Protein 9JUA (pdb70)

Structure (mmCIF, N/CA/C/O backbone):
data_9JUA
#
_entry.id   9JUA
#
_cell.length_a   45.958
_cell.length_b   57.554
_cell.length_c   98.886
_cell.angle_alpha   90.00
_cell.angle_beta   90.03
_cell.angle_gamma   90.00
#
_symmetry.space_group_name_H-M   'C 1 2 1'
#
loop_
_entity.id
_entity.type
_entity.pdbx_description
1 polymer 'Enhancer of yellow 2b transcription factor'
2 polymer 'SAGA-associated factor 11 homolog'
#
loop_
_atom_site.group_PDB
_atom_site.id
_atom_site.type_symbol
_atom_site.label_atom_id
_atom_site.label_alt_id
_atom_site.label_comp_id
_atom_site.label_asym_id
_atom_site.label_entity_id
_atom_site.label_seq_id
_atom_site.pdbx_PDB_ins_code
_atom_site.Cartn_x
_atom_site.Cartn_y
_atom_site.Cartn_z
_atom_site.occupancy
_atom_site.B_iso_or_equiv
_atom_site.auth_seq_id
_atom_site.auth_comp_id
_atom_site.auth_asym_id
_atom_site.auth_atom_id
_atom_site.pdbx_PDB_model_num
ATOM 1 N N . THR A 1 18 ? -30.100 18.421 7.584 1.00 161.62 18 THR A N 1
ATOM 2 C CA . THR A 1 18 ? -31.378 18.014 6.941 1.00 153.33 18 THR A CA 1
ATOM 3 C C . THR A 1 18 ? -31.562 16.503 7.155 1.00 134.60 18 THR A C 1
ATOM 4 O O . THR A 1 18 ? -31.447 15.701 6.220 1.00 143.74 18 THR A O 1
ATOM 8 N N . LEU A 1 19 ? -31.899 16.143 8.409 1.00 107.77 19 LEU A N 1
ATOM 9 C CA . LEU A 1 19 ? -31.776 14.781 8.922 1.00 92.15 19 LEU A CA 1
ATOM 10 C C . LEU A 1 19 ? -33.097 14.016 8.769 1.00 92.59 19 LEU A C 1
ATOM 11 O O . LEU A 1 19 ? -34.179 14.579 8.968 1.00 87.68 19 LEU A O 1
ATOM 13 N N . ARG A 1 20 ? -32.992 12.710 8.446 1.00 103.48 20 ARG A N 1
ATOM 14 C CA . ARG A 1 20 ? -34.034 11.729 8.746 1.00 95.67 20 ARG A CA 1
ATOM 15 C C . ARG A 1 20 ? -34.142 11.592 10.282 1.00 103.78 20 ARG A C 1
ATOM 16 O O . ARG A 1 20 ? -33.296 10.952 10.923 1.00 95.76 20 ARG A O 1
ATOM 18 N N . SER A 1 21 ? -35.223 12.136 10.889 1.00 101.06 21 SER A N 1
ATOM 19 C CA . SER A 1 21 ? -35.438 12.138 12.345 1.00 85.52 21 SER A CA 1
ATOM 20 C C . SER A 1 21 ? -35.362 10.739 13.006 1.00 67.19 21 SER A C 1
ATOM 21 O O . SER A 1 21 ? -35.210 10.638 14.225 1.00 78.29 21 SER A O 1
ATOM 24 N N . GLN A 1 22 ? -35.412 9.656 12.227 1.00 74.38 22 GLN A N 1
ATOM 25 C CA . GLN A 1 22 ? -35.004 8.304 12.638 1.00 73.96 22 GLN A CA 1
ATOM 26 C C . GLN A 1 22 ? -33.567 8.240 13.175 1.00 72.72 22 GLN A C 1
ATOM 27 O O . GLN A 1 22 ? -33.325 7.595 14.212 1.00 95.42 22 GLN A O 1
ATOM 29 N N . ASP A 1 23 ? -32.624 8.873 12.439 1.00 101.01 23 ASP A N 1
ATOM 30 C CA . ASP A 1 23 ? -31.184 8.804 12.685 1.00 88.51 23 ASP A CA 1
ATOM 31 C C . ASP A 1 23 ? -30.851 9.547 13.982 1.00 103.46 23 ASP A C 1
ATOM 32 O O . ASP A 1 23 ? -30.122 9.019 14.833 1.00 104.86 23 ASP A O 1
ATOM 37 N N . LYS A 1 24 ? -31.411 10.770 14.085 1.00 100.75 24 LYS A N 1
ATOM 38 C CA . LYS A 1 24 ? -31.392 11.650 15.248 1.00 87.28 24 LYS A CA 1
ATOM 39 C C . LYS A 1 24 ? -31.624 10.872 16.548 1.00 83.71 24 LYS A C 1
ATOM 40 O O . LYS A 1 24 ? -30.768 10.890 17.439 1.00 90.34 24 LYS A O 1
ATOM 46 N N . ALA A 1 25 ? -32.754 10.145 16.627 1.00 92.54 25 ALA A N 1
ATOM 47 C CA . ALA A 1 25 ? -33.067 9.269 17.761 1.00 65.14 25 ALA A CA 1
ATOM 48 C C . ALA A 1 25 ? -31.906 8.317 18.074 1.00 59.98 25 ALA A C 1
ATOM 49 O O . ALA A 1 25 ? -31.550 8.159 19.243 1.00 105.65 25 ALA A O 1
ATOM 51 N N . ALA A 1 26 ? -31.275 7.764 17.022 1.00 65.29 26 ALA A N 1
ATOM 52 C CA . ALA A 1 26 ? -30.247 6.735 17.143 1.00 99.02 26 ALA A CA 1
ATOM 53 C C . ALA A 1 26 ? -28.933 7.347 17.618 1.00 100.90 26 ALA A C 1
ATOM 54 O O . ALA A 1 26 ? -28.373 6.847 18.593 1.00 118.39 26 ALA A O 1
ATOM 56 N N . LEU A 1 27 ? -28.493 8.434 16.950 1.00 86.63 27 LEU A N 1
ATOM 57 C CA . LEU A 1 27 ? -27.334 9.238 17.339 1.00 79.97 27 LEU A CA 1
ATOM 58 C C . LEU A 1 27 ? -27.405 9.664 18.811 1.00 68.71 27 LEU A C 1
ATOM 59 O O . LEU A 1 27 ? -26.394 9.664 19.510 1.00 59.33 27 LEU A O 1
ATOM 64 N N . LYS A 1 28 ? -28.602 10.066 19.259 1.00 61.59 28 LYS A N 1
ATOM 65 C CA . LYS A 1 28 ? -28.834 10.427 20.643 1.00 52.32 28 LYS A CA 1
ATOM 66 C C . LYS A 1 28 ? -28.719 9.189 21.547 1.00 72.90 28 LYS A C 1
ATOM 67 O O . LYS A 1 28 ? -28.076 9.265 22.604 1.00 50.09 28 LYS A O 1
ATOM 73 N N . GLU A 1 29 ? -29.311 8.051 21.139 1.00 77.86 29 GLU A N 1
ATOM 74 C CA . GLU A 1 29 ? -29.173 6.809 21.906 1.00 76.14 29 GLU A CA 1
ATOM 75 C C . GLU A 1 29 ? -27.694 6.396 21.974 1.00 83.86 29 GLU A C 1
ATOM 76 O O . GLU A 1 29 ? -27.266 6.013 23.057 1.00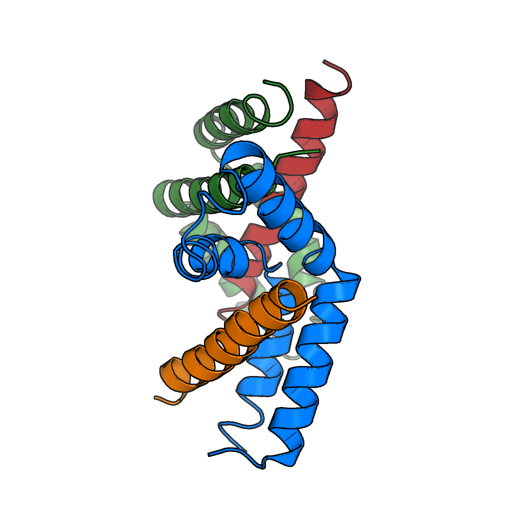 107.24 29 GLU A O 1
ATOM 78 N N . LEU A 1 30 ? -26.898 6.615 20.894 1.00 70.61 30 LEU A N 1
ATOM 79 C CA . LEU A 1 30 ? -25.520 6.120 20.818 1.00 86.15 30 LEU A CA 1
ATOM 80 C C . LEU A 1 30 ? -24.592 6.931 21.728 1.00 93.76 30 LEU A C 1
ATOM 81 O O . LEU A 1 30 ? -23.838 6.338 22.517 1.00 100.84 30 LEU A O 1
ATOM 86 N N . LEU A 1 31 ? -24.674 8.276 21.629 1.00 79.66 31 LEU A N 1
ATOM 87 C CA . LEU A 1 31 ? -23.889 9.201 22.447 1.00 78.18 31 LEU A CA 1
ATOM 88 C C . LEU A 1 31 ? -24.026 8.838 23.933 1.00 78.99 31 LEU A C 1
ATOM 89 O O . LEU A 1 31 ? -23.023 8.638 24.602 1.00 86.27 31 LEU A O 1
ATOM 94 N N . HIS A 1 32 ? -25.261 8.605 24.397 1.00 85.73 32 HIS A N 1
ATOM 95 C CA . HIS A 1 32 ? -25.554 8.168 25.761 1.00 96.25 32 HIS A CA 1
ATOM 96 C C . HIS A 1 32 ? -24.855 6.855 26.166 1.00 94.15 32 HIS A C 1
ATOM 97 O O . HIS A 1 32 ? -24.470 6.706 27.320 1.00 89.72 32 HIS A O 1
ATOM 104 N N . THR A 1 33 ? -24.759 5.899 25.237 1.00 78.43 33 THR A N 1
ATOM 105 C CA . THR A 1 33 ? -24.166 4.590 25.462 1.00 78.18 33 THR A CA 1
ATOM 106 C C . THR A 1 33 ? -22.643 4.674 25.604 1.00 87.93 33 THR A C 1
ATOM 107 O O . THR A 1 33 ? -22.057 3.946 26.414 1.00 95.94 33 THR A O 1
ATOM 111 N N . ARG A 1 34 ? -21.990 5.470 24.742 1.00 69.30 34 ARG A N 1
ATOM 112 C CA . ARG A 1 34 ? -20.550 5.673 24.835 1.00 66.57 34 ARG A CA 1
ATOM 113 C C . ARG A 1 34 ? -20.211 6.446 26.124 1.00 73.85 34 ARG A C 1
ATOM 114 O O . ARG A 1 34 ? -19.241 6.103 26.812 1.00 81.02 34 ARG A O 1
ATOM 122 N N . LEU A 1 35 ? -21.033 7.452 26.470 1.00 66.97 35 LEU A N 1
ATOM 123 C CA . LEU A 1 35 ? -20.748 8.391 27.545 1.00 60.49 35 LEU A CA 1
ATOM 124 C C . LEU A 1 35 ? -20.914 7.742 28.913 1.00 79.55 35 LEU A C 1
ATOM 125 O O . LEU A 1 35 ? -20.169 8.142 29.839 1.00 102.83 35 LEU A O 1
ATOM 130 N N . VAL A 1 36 ? -21.853 6.768 29.017 1.00 89.85 36 VAL A N 1
ATOM 131 C CA . VAL A 1 36 ? -21.921 5.862 30.163 1.00 95.24 36 VAL A CA 1
ATOM 132 C C . VAL A 1 36 ? -20.636 5.030 30.223 1.00 91.79 36 VAL A C 1
ATOM 133 O O . VAL A 1 36 ? -19.879 5.211 31.176 1.00 70.62 36 VAL A O 1
ATOM 137 N N . GLU A 1 37 ? -20.341 4.231 29.183 1.00 96.76 37 GLU A N 1
ATOM 138 C CA . GLU A 1 37 ? -19.218 3.294 29.173 1.00 96.64 37 GLU A CA 1
ATOM 139 C C . GLU A 1 37 ? -17.930 3.970 29.623 1.00 89.79 37 GLU A C 1
ATOM 140 O O . GLU A 1 37 ? -17.364 3.568 30.635 1.00 114.23 37 GLU A O 1
ATOM 146 N N . CYS A 1 38 ? -17.580 5.082 28.955 1.00 67.61 38 CYS A N 1
ATOM 147 C CA . CYS A 1 38 ? -16.227 5.621 28.982 1.00 70.18 38 CYS A CA 1
ATOM 148 C C . CYS A 1 38 ? -15.900 6.417 30.252 1.00 82.72 38 CYS A C 1
ATOM 149 O O . CYS A 1 38 ? -14.775 6.952 30.301 1.00 83.91 38 CYS A O 1
ATOM 152 N N . GLY A 1 39 ? -16.857 6.556 31.209 1.00 64.80 39 GLY A N 1
ATOM 153 C CA . GLY A 1 39 ? -16.649 7.268 32.472 1.00 64.48 39 GLY A CA 1
ATOM 154 C C . GLY A 1 39 ? -17.073 8.740 32.419 1.00 79.75 39 GLY A C 1
ATOM 155 O O . GLY A 1 39 ? -17.133 9.342 33.507 1.00 73.48 39 GLY A O 1
ATOM 156 N N . TRP A 1 40 ? -17.398 9.303 31.212 1.00 77.08 40 TRP A N 1
ATOM 157 C CA . TRP A 1 40 ? -17.897 10.676 31.064 1.00 81.99 40 TRP A CA 1
ATOM 158 C C . TRP A 1 40 ? -19.087 10.943 31.991 1.00 66.66 40 TRP A C 1
ATOM 159 O O . TRP A 1 40 ? -19.039 11.917 32.759 1.00 82.54 40 TRP A O 1
ATOM 170 N N . HIS A 1 41 ? -20.035 9.998 32.053 1.00 70.17 41 HIS A N 1
ATOM 171 C CA . HIS A 1 41 ? -21.179 10.092 32.969 1.00 78.07 41 HIS A CA 1
ATOM 172 C C . HIS A 1 41 ? -20.765 10.319 34.427 1.00 83.64 41 HIS A C 1
ATOM 173 O O . HIS A 1 41 ? -21.266 11.261 35.055 1.00 95.90 41 HIS A O 1
ATOM 180 N N . LYS A 1 42 ? -19.819 9.497 34.918 1.00 85.95 42 LYS A N 1
ATOM 181 C CA . LYS A 1 42 ? -19.313 9.557 36.292 1.00 69.90 42 LYS A CA 1
ATOM 182 C C . LYS A 1 42 ? -18.674 10.892 36.635 1.00 74.06 42 LYS A C 1
ATOM 183 O O . LYS A 1 42 ? -18.961 11.461 37.691 1.00 79.50 42 LYS A O 1
ATOM 185 N N . ASP A 1 43 ? -17.818 11.379 35.731 1.00 86.96 43 ASP A N 1
ATOM 186 C CA . ASP A 1 43 ? -17.021 12.560 35.992 1.00 81.48 43 ASP A CA 1
ATOM 187 C C . ASP A 1 43 ? -17.860 13.831 35.984 1.00 80.76 43 ASP A C 1
ATOM 188 O O . ASP A 1 43 ? -17.636 14.688 36.836 1.00 111.99 43 ASP A O 1
ATOM 193 N N . ILE A 1 44 ? -18.849 13.922 35.091 1.00 80.75 44 ILE A N 1
ATOM 194 C CA . ILE A 1 44 ? -19.747 15.060 35.087 1.00 75.28 44 ILE A CA 1
ATOM 195 C C . ILE A 1 44 ? -20.548 15.130 36.404 1.00 66.61 44 ILE A C 1
ATOM 196 O O . ILE A 1 44 ? -20.645 16.219 36.969 1.00 92.37 44 ILE A O 1
ATOM 201 N N . LYS A 1 45 ? -21.003 14.007 36.969 1.00 68.94 45 LYS A N 1
ATOM 202 C CA . LYS A 1 45 ? -21.739 13.986 38.251 1.00 62.43 45 LYS A CA 1
ATOM 203 C C . LYS A 1 45 ? -20.838 14.313 39.460 1.00 71.23 45 LYS A C 1
ATOM 204 O O . LYS A 1 45 ? -21.275 15.037 40.370 1.00 81.71 45 LYS A O 1
ATOM 206 N N . GLU A 1 46 ? -19.569 13.855 39.447 1.00 90.73 46 GLU A N 1
ATOM 207 C CA . GLU A 1 46 ? -18.534 14.374 40.350 1.00 91.27 46 GLU A CA 1
ATOM 208 C C . GLU A 1 46 ? -18.513 15.911 40.335 1.00 99.67 46 GLU A C 1
ATOM 209 O O . GLU A 1 46 ? -18.604 16.533 41.389 1.00 101.30 46 GLU A O 1
ATOM 215 N N . MET A 1 47 ? -18.429 16.488 39.124 1.00 91.63 47 MET A N 1
ATOM 216 C CA . MET A 1 47 ? -18.151 17.906 38.924 1.00 95.67 47 MET A CA 1
ATOM 217 C C . MET A 1 47 ? -19.283 18.708 39.559 1.00 80.33 47 MET A C 1
ATOM 218 O O . MET A 1 47 ? -19.020 19.516 40.459 1.00 98.47 47 MET A O 1
ATOM 223 N N . ILE A 1 48 ? -20.529 18.325 39.210 1.00 95.64 48 ILE A N 1
ATOM 224 C CA . ILE A 1 48 ? -21.751 18.970 39.696 1.00 101.73 48 ILE A CA 1
ATOM 225 C C . ILE A 1 48 ? -21.799 18.887 41.220 1.00 123.47 48 ILE A C 1
ATOM 226 O O . ILE A 1 48 ? -21.895 19.927 41.873 1.00 115.40 48 ILE A O 1
ATOM 231 N N . ARG A 1 49 ? -21.711 17.661 41.764 1.00 134.42 49 ARG A N 1
ATOM 232 C CA . ARG A 1 49 ? -21.727 17.453 43.209 1.00 111.77 49 ARG A CA 1
ATOM 233 C C . ARG A 1 49 ? -20.657 18.315 43.896 1.00 109.26 49 ARG A C 1
ATOM 234 O O . ARG A 1 49 ? -20.968 18.942 44.904 1.00 72.86 49 ARG A O 1
ATOM 242 N N . ASN A 1 50 ? -19.438 18.383 43.322 1.00 103.05 50 ASN A N 1
ATOM 243 C CA . ASN A 1 50 ? -18.323 19.134 43.885 1.00 94.48 50 ASN A CA 1
ATOM 244 C C . ASN A 1 50 ? -18.590 20.645 43.823 1.00 105.72 50 ASN A C 1
ATOM 245 O O . ASN A 1 50 ? -18.315 21.338 44.810 1.00 124.37 50 ASN A O 1
ATOM 250 N N . ILE A 1 51 ? -19.047 21.140 42.658 1.00 100.64 51 ILE A N 1
ATOM 251 C CA . ILE A 1 51 ? -19.404 22.549 42.496 1.00 99.76 51 ILE A CA 1
ATOM 252 C C . ILE A 1 51 ? -20.490 22.937 43.509 1.00 97.22 51 ILE A C 1
ATOM 253 O O . ILE A 1 51 ? -20.259 23.866 44.279 1.00 66.15 51 ILE A O 1
ATOM 255 N 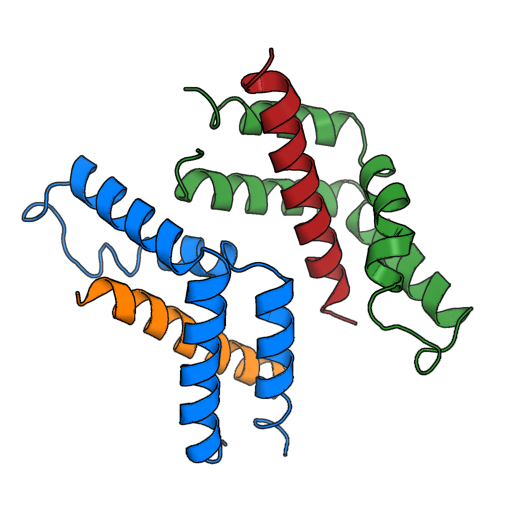N . ILE A 1 52 ? -21.603 22.169 43.580 1.00 107.91 52 ILE A N 1
ATOM 256 C CA . ILE A 1 52 ? -22.729 22.483 44.461 1.00 94.84 52 ILE A CA 1
ATOM 257 C C . ILE A 1 52 ? -22.270 22.474 45.925 1.00 112.83 52 ILE A C 1
ATOM 258 O O . ILE A 1 52 ? -22.602 23.421 46.656 1.00 137.32 52 ILE A O 1
ATOM 263 N N . MET A 1 53 ? -21.490 21.443 46.317 1.00 75.22 53 MET A N 1
ATOM 264 C CA . MET A 1 53 ? -20.981 21.332 47.684 1.00 86.21 53 MET A CA 1
ATOM 265 C C . MET A 1 53 ? -20.232 22.594 48.120 1.00 97.36 53 MET A C 1
ATOM 266 O O . MET A 1 53 ? -20.512 23.059 49.218 1.00 118.63 53 MET A O 1
ATOM 268 N N . GLU A 1 54 ? -19.389 23.180 47.243 1.00 104.59 54 GLU A N 1
ATOM 269 C CA . GLU A 1 54 ? -18.693 24.432 47.539 1.00 96.52 54 GLU A CA 1
ATOM 270 C C . GLU A 1 54 ? -19.580 25.684 47.433 1.00 99.23 54 GLU A C 1
ATOM 271 O O . GLU A 1 54 ? -19.293 26.642 48.137 1.00 84.96 54 GLU A O 1
ATOM 277 N N . ARG A 1 55 ? -20.656 25.671 46.615 1.00 111.59 55 ARG A N 1
ATOM 278 C CA . ARG A 1 55 ? -21.512 26.838 46.350 1.00 129.67 55 ARG A CA 1
ATOM 279 C C . ARG A 1 55 ? -22.578 27.079 47.434 1.00 133.27 55 ARG A C 1
ATOM 280 O O . ARG A 1 55 ? -22.686 28.206 47.922 1.00 142.85 55 ARG A O 1
ATOM 282 N N . GLY A 1 56 ? -23.324 26.030 47.833 1.00 127.79 56 GLY A N 1
ATOM 283 C CA . GLY A 1 56 ? -24.666 26.148 48.395 1.00 126.27 56 GLY A CA 1
ATOM 284 C C . GLY A 1 56 ? -25.717 26.033 47.287 1.00 125.46 56 GLY A C 1
ATOM 285 O O . GLY A 1 56 ? -25.518 26.625 46.235 1.00 142.78 56 GLY A O 1
ATOM 286 N N . VAL A 1 57 ? -26.799 25.271 47.533 1.00 116.77 57 VAL A N 1
ATOM 287 C CA . VAL A 1 57 ? -27.834 24.912 46.567 1.00 110.70 57 VAL A CA 1
ATOM 288 C C . VAL A 1 57 ? -28.735 26.129 46.308 1.00 125.74 57 VAL A C 1
ATOM 289 O O . VAL A 1 57 ? -28.894 26.537 45.154 1.00 106.77 57 VAL A O 1
ATOM 293 N N . ASP A 1 58 ? -29.351 26.681 47.375 1.00 146.57 58 ASP A N 1
ATOM 294 C CA . ASP A 1 58 ? -30.128 27.919 47.290 1.00 143.31 58 ASP A CA 1
ATOM 295 C C . ASP A 1 58 ? -29.258 29.083 46.785 1.00 131.52 58 ASP A C 1
ATOM 296 O O . ASP A 1 58 ? -29.780 29.940 46.074 1.00 94.00 58 ASP A O 1
ATOM 301 N N . ASN A 1 59 ? -27.968 29.108 47.201 1.00 130.29 59 ASN A N 1
ATOM 302 C CA . ASN A 1 59 ? -26.945 30.063 46.783 1.00 144.41 59 ASN A CA 1
ATOM 303 C C . ASN A 1 59 ? -26.747 30.092 45.256 1.00 137.72 59 ASN A C 1
ATOM 304 O O . ASN A 1 59 ? -26.622 31.187 44.709 1.00 143.55 59 ASN A O 1
ATOM 309 N N . ILE A 1 60 ? -26.770 28.923 44.576 1.00 135.51 60 ILE A N 1
ATOM 310 C CA . ILE A 1 60 ? -26.578 28.805 43.119 1.00 133.86 60 ILE A CA 1
ATOM 311 C C . ILE A 1 60 ? -27.753 29.436 42.349 1.00 113.99 60 ILE A C 1
ATOM 312 O O . ILE A 1 60 ? -28.800 29.683 42.943 1.00 121.08 60 ILE A O 1
ATOM 314 N N . ASN A 1 61 ? -27.569 29.707 41.028 1.00 139.47 61 ASN A N 1
ATOM 315 C CA . ASN A 1 61 ? -28.488 30.470 40.178 1.00 132.62 61 ASN A CA 1
ATOM 316 C C . ASN A 1 61 ? -28.709 29.744 38.833 1.00 127.86 61 ASN A C 1
ATOM 317 O O . ASN A 1 61 ? -28.661 30.379 37.778 1.00 104.40 61 ASN A O 1
ATOM 319 N N . ARG A 1 62 ? -29.134 28.458 38.936 1.00 132.77 62 ARG A N 1
ATOM 320 C CA . ARG A 1 62 ? -28.980 27.349 37.980 1.00 135.86 62 ARG A CA 1
ATOM 321 C C 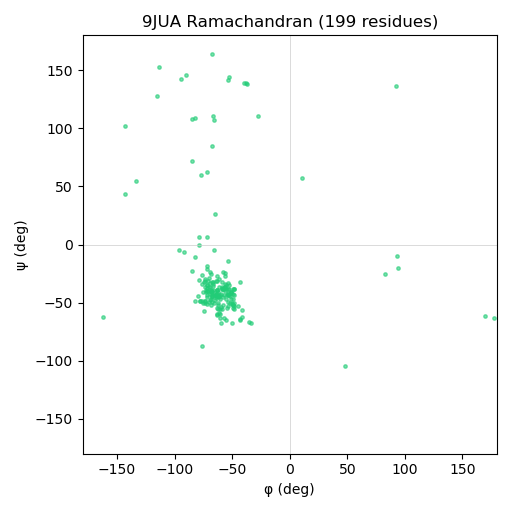. ARG A 1 62 ? -29.160 27.748 36.511 1.00 133.40 62 ARG A C 1
ATOM 322 O O . ARG A 1 62 ? -30.087 28.483 36.179 1.00 162.71 62 ARG A O 1
ATOM 330 N N . ASP A 1 63 ? -28.292 27.191 35.653 1.00 123.53 63 ASP A N 1
ATOM 331 C CA . ASP A 1 63 ? -27.924 27.726 34.349 1.00 117.13 63 ASP A CA 1
ATOM 332 C C . ASP A 1 63 ? -26.839 28.794 34.520 1.00 115.05 63 ASP A C 1
ATOM 333 O O . ASP A 1 63 ? -25.985 28.840 33.646 1.00 94.46 63 ASP A O 1
ATOM 338 N N . GLN A 1 64 ? -26.708 29.496 35.680 1.00 106.01 64 GLN A N 1
ATOM 339 C CA . GLN A 1 64 ? -25.417 30.050 36.110 1.00 90.01 64 GLN A CA 1
ATOM 340 C C . GLN A 1 64 ? -24.386 28.932 36.409 1.00 104.21 64 GLN A C 1
ATOM 341 O O . GLN A 1 64 ? -23.369 29.201 37.067 1.00 81.11 64 GLN A O 1
ATOM 343 N N . LEU A 1 65 ? -24.524 27.741 35.770 1.00 94.54 65 LEU A N 1
ATOM 344 C CA . LEU A 1 65 ? -24.215 26.440 36.365 1.00 112.99 65 LEU A CA 1
ATOM 345 C C . LEU A 1 65 ? -24.067 25.388 35.258 1.00 112.15 65 LEU A C 1
ATOM 346 O O . LEU A 1 65 ? -22.970 24.866 35.079 1.00 104.29 65 LEU A O 1
ATOM 348 N N . ALA A 1 66 ? -25.133 25.111 34.476 1.00 110.89 66 ALA A N 1
ATOM 349 C CA . ALA A 1 66 ? -24.998 24.332 33.237 1.00 110.52 66 ALA A CA 1
ATOM 350 C C . ALA A 1 66 ? -24.260 25.117 32.140 1.00 110.80 66 ALA A C 1
ATOM 351 O O . ALA A 1 66 ? -23.640 24.486 31.276 1.00 85.59 66 ALA A O 1
ATOM 353 N N . ALA A 1 67 ? -24.360 26.470 32.155 1.00 91.87 67 ALA A N 1
ATOM 354 C CA . ALA A 1 67 ? -23.541 27.360 31.328 1.00 74.03 67 ALA A CA 1
ATOM 355 C C . ALA A 1 67 ? -22.045 27.287 31.656 1.00 88.08 67 ALA A C 1
ATOM 356 O O . ALA A 1 67 ? -21.231 27.299 30.739 1.00 99.98 67 ALA A O 1
ATOM 358 N N . GLN A 1 68 ? -21.704 27.314 32.950 1.00 91.76 68 GLN A N 1
ATOM 359 C CA . GLN A 1 68 ? -20.335 27.408 33.459 1.00 98.10 68 GLN A CA 1
ATOM 360 C C . GLN A 1 68 ? -19.464 26.215 33.072 1.00 80.32 68 GLN A C 1
ATOM 361 O O . GLN A 1 68 ? -18.272 26.394 32.821 1.00 90.28 68 GLN A O 1
ATOM 367 N N . ILE A 1 69 ? -20.058 25.016 33.100 1.00 68.97 69 ILE A N 1
ATOM 368 C CA . ILE A 1 69 ? -19.372 23.743 32.929 1.00 86.12 69 ILE A CA 1
ATOM 369 C C . ILE A 1 69 ? -19.430 23.201 31.497 1.00 96.90 69 ILE A C 1
ATOM 370 O O . ILE A 1 69 ? -18.916 22.107 31.268 1.00 108.06 69 ILE A O 1
ATOM 375 N N . VAL A 1 70 ? -20.155 23.860 30.581 1.00 89.18 70 VAL A N 1
ATOM 376 C CA . VAL A 1 70 ? -20.348 23.374 29.214 1.00 91.30 70 VAL A CA 1
ATOM 377 C C . VAL A 1 70 ? -18.999 23.313 28.482 1.00 99.81 70 VAL A C 1
ATOM 378 O O . VAL A 1 70 ? -18.775 22.328 27.783 1.00 105.38 70 VAL A O 1
ATOM 382 N N . PRO A 1 71 ? -18.094 24.326 28.570 1.00 94.02 71 PRO A N 1
ATOM 383 C CA . PRO A 1 71 ? -16.715 24.186 28.116 1.00 92.40 71 PRO A CA 1
ATOM 384 C C . PRO A 1 71 ? -15.987 22.945 28.635 1.00 90.38 71 PRO A C 1
ATOM 385 O O . PRO A 1 71 ? -15.430 22.201 27.831 1.00 110.65 71 PRO A O 1
ATOM 389 N N . GLN A 1 72 ? -16.021 22.701 29.953 1.00 88.46 72 GLN A N 1
ATOM 390 C CA . GLN A 1 72 ? -15.272 21.594 30.545 1.00 76.86 72 GLN A CA 1
ATOM 391 C C . GLN A 1 72 ? -15.770 20.243 30.015 1.00 75.91 72 GLN A C 1
ATOM 392 O O . GLN A 1 72 ? -14.938 19.412 29.642 1.00 111.89 72 GLN A O 1
ATOM 398 N N . ALA A 1 73 ? -17.102 20.062 29.898 1.00 71.75 73 ALA A N 1
ATOM 399 C CA . ALA A 1 73 ? -17.732 18.800 29.501 1.00 53.01 73 ALA A CA 1
ATOM 400 C C . ALA A 1 73 ? -17.452 18.378 28.072 1.00 63.17 73 ALA A C 1
ATOM 401 O O . ALA A 1 73 ? -17.487 17.174 27.813 1.00 48.01 73 ALA A O 1
ATOM 403 N N . ARG A 1 74 ? -17.293 19.337 27.145 1.00 62.80 74 ARG A N 1
ATOM 404 C CA . ARG A 1 74 ? -16.997 18.988 25.760 1.00 79.35 74 ARG A CA 1
ATOM 405 C C . ARG A 1 74 ? -15.571 18.458 25.598 1.00 83.83 74 ARG A C 1
ATOM 406 O O . ARG A 1 74 ? -15.288 17.614 24.745 1.00 84.26 74 ARG A O 1
ATOM 414 N N . ALA A 1 75 ? -14.677 19.036 26.396 1.00 71.42 75 ALA A N 1
ATOM 415 C CA . ALA A 1 75 ? -13.251 18.795 26.381 1.00 50.83 75 ALA A CA 1
ATOM 416 C C . ALA A 1 75 ? -12.850 17.576 27.214 1.00 58.26 75 ALA A C 1
ATOM 417 O O . ALA A 1 75 ? -11.804 17.003 26.947 1.00 87.50 75 ALA A O 1
ATOM 419 N N . LEU A 1 76 ? -13.671 17.147 28.196 1.00 66.62 76 LEU A N 1
ATOM 420 C CA . LEU A 1 76 ? -13.559 15.805 28.801 1.00 58.14 76 LEU A CA 1
ATOM 421 C C . LEU A 1 76 ? -13.870 14.616 27.859 1.00 91.15 76 LEU A C 1
ATOM 422 O O . LEU A 1 76 ? -13.721 13.494 28.342 1.00 109.61 76 LEU A O 1
ATOM 427 N N . VAL A 1 77 ? -14.314 14.794 26.593 1.00 80.87 77 VAL A N 1
ATOM 428 C CA . VAL A 1 77 ? -14.795 13.702 25.742 1.00 88.44 77 VAL A CA 1
ATOM 429 C C . VAL A 1 77 ? -13.575 13.023 25.103 1.00 81.59 77 VAL A C 1
ATOM 430 O O . VAL A 1 77 ? -12.989 13.659 24.226 1.00 79.64 77 VAL A O 1
ATOM 434 N N . PRO A 1 78 ? -13.146 11.763 25.465 1.00 85.22 78 PRO A N 1
ATOM 435 C CA . PRO A 1 78 ? -12.118 11.028 24.712 1.00 69.46 78 PRO A CA 1
ATOM 436 C C . PRO A 1 78 ? -12.205 11.216 23.202 1.00 58.65 78 PRO A C 1
ATOM 437 O O . PRO A 1 78 ? -13.301 11.228 22.639 1.00 74.35 78 PRO A O 1
ATOM 441 N N . GLU A 1 79 ? -11.060 11.374 22.542 1.00 64.22 79 GLU A N 1
ATOM 442 C CA . GLU A 1 79 ? -11.015 11.748 21.119 1.00 55.40 79 GLU A CA 1
ATOM 443 C C . GLU A 1 79 ? -11.472 10.572 20.234 1.00 79.51 79 GLU A C 1
ATOM 444 O O . GLU A 1 79 ? -11.872 10.780 19.077 1.00 81.87 79 GLU A O 1
ATOM 450 N N . VAL A 1 80 ? -11.450 9.342 20.810 1.00 73.63 80 VAL A N 1
ATOM 451 C CA . VAL A 1 80 ? -11.977 8.138 20.189 1.00 90.09 80 VAL A CA 1
ATOM 452 C C . VAL A 1 80 ? -13.507 8.176 20.097 1.00 75.32 80 VAL A C 1
ATOM 453 O O . VAL A 1 80 ? -14.061 7.713 19.098 1.00 95.09 80 VAL A O 1
ATOM 457 N N . VAL A 1 81 ? -14.173 8.633 21.174 1.00 80.81 81 VAL A N 1
ATOM 458 C CA . VAL A 1 81 ? -15.616 8.802 21.210 1.00 62.65 81 VAL A CA 1
ATOM 459 C C . VAL A 1 81 ? -15.989 9.837 20.160 1.00 67.68 81 VAL A C 1
ATOM 460 O O . VAL A 1 81 ? -16.703 9.511 19.219 1.00 90.53 81 VAL A O 1
ATOM 464 N N . LYS A 1 82 ? -15.369 11.020 20.276 1.00 71.56 82 LYS A N 1
ATOM 465 C CA . LYS A 1 82 ? -15.604 12.120 19.362 1.00 46.09 82 LYS A CA 1
ATOM 466 C C . LYS A 1 82 ? -15.504 11.677 17.923 1.00 46.47 82 LYS A C 1
ATOM 467 O O . LYS A 1 82 ? -16.372 12.065 17.153 1.00 68.37 82 LYS A O 1
ATOM 473 N N . ASN A 1 83 ? -14.513 10.842 17.571 1.00 70.19 83 ASN A N 1
ATOM 474 C CA . ASN A 1 83 ? -14.337 10.388 16.197 1.00 76.39 83 ASN A CA 1
ATOM 475 C C . ASN A 1 83 ? -15.491 9.504 15.689 1.00 94.06 83 ASN A C 1
ATOM 476 O O . ASN A 1 83 ? -16.015 9.838 14.631 1.00 130.50 83 ASN A O 1
ATOM 481 N N . GLU A 1 84 ? -15.928 8.444 16.402 1.00 99.14 84 GLU A N 1
ATOM 482 C CA . GLU A 1 84 ? -17.098 7.613 16.014 1.00 73.13 84 GLU A CA 1
ATOM 483 C C . GLU A 1 84 ? -18.372 8.439 15.768 1.00 100.20 84 GLU A C 1
ATOM 484 O O . GLU A 1 84 ? -19.150 8.084 14.873 1.00 102.58 84 GLU A O 1
ATOM 490 N N . MET A 1 85 ? 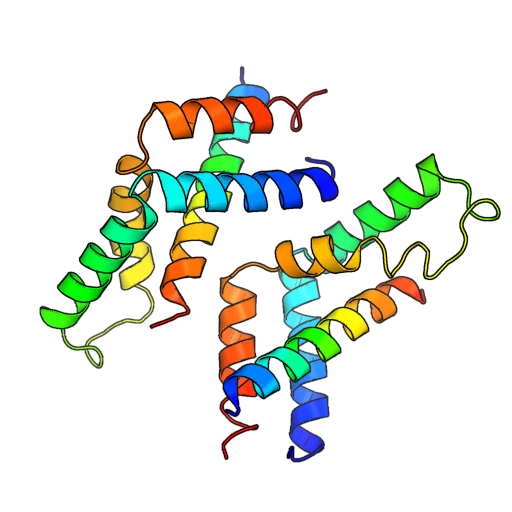-18.593 9.491 16.592 1.0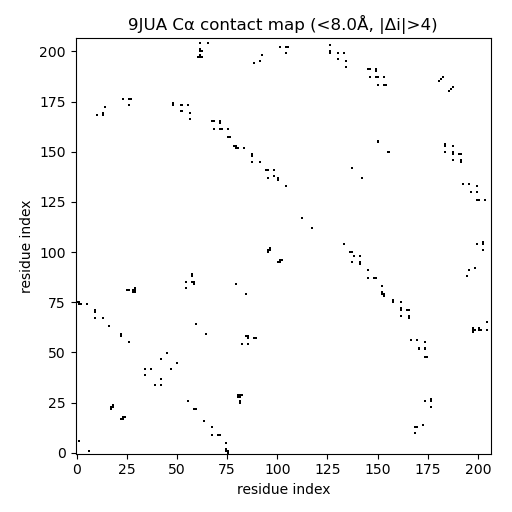0 90.57 85 MET A N 1
ATOM 491 C CA . MET A 1 85 ? -19.743 10.402 16.514 1.00 75.92 85 MET A CA 1
ATOM 492 C C . MET A 1 85 ? -19.702 11.281 15.259 1.00 60.52 85 MET A C 1
ATOM 493 O O . MET A 1 85 ? -20.680 11.345 14.523 1.00 83.52 85 MET A O 1
ATOM 498 N N . MET A 1 86 ? -18.560 11.972 15.038 1.00 90.56 86 MET A N 1
ATOM 499 C CA . MET A 1 86 ? -18.287 12.686 13.799 1.00 81.15 86 MET A CA 1
ATOM 500 C C . MET A 1 86 ? -18.331 11.751 12.581 1.00 101.74 86 MET A C 1
ATOM 501 O O . MET A 1 86 ? -18.597 12.259 11.501 1.00 117.81 86 MET A O 1
ATOM 506 N N . LEU A 1 87 ? -18.112 10.417 12.751 1.00 120.64 87 LEU A N 1
ATOM 507 C CA . LEU A 1 87 ? -18.329 9.406 11.707 1.00 115.28 87 LEU A CA 1
ATOM 508 C C . LEU A 1 87 ? -19.795 9.399 11.267 1.00 132.47 87 LEU A C 1
ATOM 509 O O . LEU A 1 87 ? -20.062 9.728 10.106 1.00 166.32 87 LEU A O 1
ATOM 511 N N . ARG A 1 88 ? -20.726 9.060 12.182 1.00 107.70 88 ARG A N 1
ATOM 512 C CA . ARG A 1 88 ? -22.132 8.902 11.832 1.00 78.04 88 ARG A CA 1
ATOM 513 C C . ARG A 1 88 ? -22.796 10.237 11.475 1.00 85.93 88 ARG A C 1
ATOM 514 O O . ARG A 1 88 ? -23.616 10.282 10.550 1.00 80.21 88 ARG A O 1
ATOM 522 N N . VAL A 1 89 ? -22.424 11.334 12.162 1.00 98.87 89 VAL A N 1
ATOM 523 C CA . VAL A 1 89 ? -22.977 12.672 11.902 1.00 97.77 89 VAL A CA 1
ATOM 524 C C . VAL A 1 89 ? -22.758 13.122 10.447 1.00 90.82 89 VAL A C 1
ATOM 525 O O . VAL A 1 89 ? -23.652 13.745 9.881 1.00 81.72 89 VAL A O 1
ATOM 529 N N . HIS A 1 90 ? -21.586 12.800 9.875 1.00 122.59 90 HIS A N 1
ATOM 530 C CA . HIS A 1 90 ? -21.274 12.959 8.456 1.00 135.77 90 HIS A CA 1
ATOM 531 C C . HIS A 1 90 ? -22.143 12.051 7.578 1.00 130.43 90 HIS A C 1
ATOM 532 O O . HIS A 1 90 ? -22.750 12.540 6.613 1.00 140.47 90 HIS A O 1
ATOM 539 N N . ALA A 1 91 ? -22.246 10.763 7.946 1.00 132.48 91 ALA A N 1
ATOM 540 C CA . ALA A 1 91 ? -23.050 9.773 7.236 1.00 124.90 91 ALA A CA 1
ATOM 541 C C . ALA A 1 91 ? -24.543 9.940 7.552 1.00 111.66 91 ALA A C 1
ATOM 542 O O . ALA A 1 91 ? -25.190 8.995 8.013 1.00 132.04 91 ALA A O 1
ATOM 544 N N . ALA A 1 92 ? -25.095 11.121 7.238 1.00 104.89 92 ALA A N 1
ATOM 545 C CA . ALA A 1 92 ? -26.413 11.551 7.700 1.00 113.77 92 ALA A CA 1
ATOM 546 C C . ALA A 1 92 ? -26.671 12.965 7.190 1.00 123.31 92 ALA A C 1
ATOM 547 O O . ALA A 1 92 ? -27.567 13.160 6.365 1.00 162.45 92 ALA A O 1
ATOM 549 N N . LEU A 1 93 ? -25.834 13.914 7.643 1.00 107.96 93 LEU A N 1
ATOM 550 C CA . LEU A 1 93 ? -25.829 15.271 7.107 1.00 131.16 93 LEU A CA 1
ATOM 551 C C . LEU A 1 93 ? -25.556 15.264 5.601 1.00 142.42 93 LEU A C 1
ATOM 552 O O . LEU A 1 93 ? -26.211 16.029 4.898 1.00 143.36 93 LEU A O 1
ATOM 557 N N . ASP A 1 94 ? -24.673 14.360 5.129 1.00 127.98 94 ASP A N 1
ATOM 558 C CA . ASP A 1 94 ? -24.598 13.982 3.718 1.00 125.57 94 ASP A CA 1
ATOM 559 C C . ASP A 1 94 ? -24.982 12.503 3.608 1.00 135.43 94 ASP A C 1
ATOM 560 O O . ASP A 1 94 ? -24.398 11.672 4.320 1.00 85.60 94 ASP A O 1
ATOM 562 N N . LYS A 1 95 ? -25.951 12.208 2.705 1.00 142.14 95 LYS A N 1
ATOM 563 C CA . LYS A 1 95 ? -26.694 10.948 2.683 1.00 142.43 95 LYS A CA 1
ATOM 564 C C . LYS A 1 95 ? -25.810 9.843 2.075 1.00 143.93 95 LYS A C 1
ATOM 565 O O . LYS A 1 95 ? -25.290 9.020 2.871 1.00 131.96 95 LYS A O 1
ATOM 567 N N . THR B 1 18 ? -7.438 9.926 40.833 1.00 118.82 18 THR C N 1
ATOM 568 C CA . THR B 1 18 ? -8.476 10.642 41.636 1.00 129.51 18 THR C CA 1
ATOM 569 C C . THR B 1 18 ? -8.220 12.160 41.596 1.00 137.36 18 THR C C 1
ATOM 570 O O . THR B 1 18 ? -8.077 12.826 42.630 1.00 134.77 18 THR C O 1
ATOM 574 N N . LEU B 1 19 ? -8.252 12.719 40.370 1.00 137.69 19 LEU C N 1
ATOM 575 C CA . LEU B 1 19 ? -8.157 14.158 40.122 1.00 126.38 19 LEU C CA 1
ATOM 576 C C . LEU B 1 19 ? -9.584 14.746 40.116 1.00 119.46 19 LEU C C 1
ATOM 577 O O . LEU B 1 19 ? -10.537 14.076 39.707 1.00 118.54 19 LEU C O 1
ATOM 579 N N . ARG B 1 20 ? -9.730 15.992 40.609 1.00 137.73 20 ARG C N 1
ATOM 580 C CA . ARG B 1 20 ? -10.970 16.775 40.515 1.00 142.26 20 ARG C CA 1
ATOM 581 C C . ARG B 1 20 ? -11.258 17.122 39.033 1.00 160.43 20 ARG C C 1
A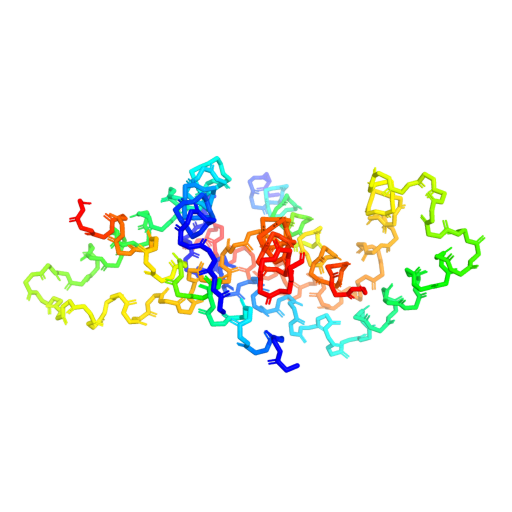TOM 582 O O . ARG B 1 20 ? -10.522 17.926 38.446 1.00 170.93 20 ARG C O 1
ATOM 584 N N . SER B 1 21 ? -12.323 16.525 38.431 1.00 138.78 21 SER C N 1
ATOM 585 C CA . SER B 1 21 ? -12.607 16.475 36.979 1.00 96.78 21 SER C CA 1
ATOM 586 C C . SER B 1 21 ? -12.380 17.794 36.209 1.00 104.22 21 SER C C 1
ATOM 587 O O . SER B 1 21 ? -12.109 17.786 35.008 1.00 87.45 21 SER C O 1
ATOM 590 N N . GLN B 1 22 ? -12.604 18.930 36.889 1.00 87.92 22 GLN C N 1
ATOM 591 C CA . GLN B 1 22 ? -12.272 20.274 36.409 1.00 78.53 22 GLN C CA 1
ATOM 592 C C . GLN B 1 22 ? -10.787 20.400 36.008 1.00 65.11 22 GLN C C 1
ATOM 593 O O . GLN B 1 22 ? -10.496 21.073 35.022 1.00 117.96 22 GLN C O 1
ATOM 599 N N . ASP B 1 23 ? -9.858 19.857 36.817 1.00 72.18 23 ASP C N 1
ATOM 600 C CA . ASP B 1 23 ? -8.406 20.042 36.658 1.00 97.13 23 ASP C CA 1
ATOM 601 C C . ASP B 1 23 ? -7.901 19.265 35.430 1.00 86.09 23 ASP C C 1
ATOM 602 O O . ASP B 1 23 ? -7.116 19.786 34.611 1.00 81.26 23 ASP C O 1
ATOM 607 N N . LYS B 1 24 ? -8.379 18.010 35.336 1.00 72.83 24 LYS C N 1
ATOM 608 C CA . LYS B 1 24 ? -8.234 17.118 34.187 1.00 93.92 24 LYS C CA 1
ATOM 609 C C . LYS B 1 24 ? -8.511 17.837 32.862 1.00 81.77 24 LYS C C 1
ATOM 610 O O . LYS B 1 24 ? -7.647 17.850 31.990 1.00 73.21 24 LYS C O 1
ATOM 616 N N . ALA B 1 25 ? -9.663 18.508 32.747 1.00 86.56 25 ALA C N 1
ATOM 617 C CA . ALA B 1 25 ? -9.986 19.366 31.605 1.00 80.76 25 ALA C CA 1
ATOM 618 C C . ALA B 1 25 ? -8.869 20.377 31.315 1.00 70.91 25 ALA C C 1
ATOM 619 O O . ALA B 1 25 ? -8.525 20.581 30.163 1.00 69.14 25 ALA C O 1
ATOM 621 N N . ALA B 1 26 ? -8.285 20.969 32.374 1.00 81.37 26 ALA C N 1
ATOM 622 C CA . ALA B 1 26 ? -7.287 22.030 32.265 1.00 67.33 26 ALA C CA 1
ATOM 623 C C . ALA B 1 26 ? -5.947 21.461 31.791 1.00 81.99 26 ALA C C 1
ATOM 624 O O . ALA B 1 26 ? -5.389 21.973 30.808 1.00 97.63 26 ALA C O 1
ATOM 626 N N . LEU B 1 27 ? -5.483 20.386 32.460 1.00 79.96 27 LEU C N 1
ATOM 627 C CA . LEU B 1 27 ? -4.287 19.629 32.064 1.00 80.73 27 LEU C CA 1
ATOM 628 C C . LEU B 1 27 ? -4.333 19.188 30.607 1.00 60.60 27 LEU C C 1
ATOM 629 O O . LEU B 1 27 ? -3.339 19.301 29.901 1.00 96.99 27 LEU C O 1
ATOM 634 N N . LYS B 1 28 ? -5.507 18.696 30.174 1.00 78.32 28 LYS C N 1
ATOM 635 C CA . LYS B 1 28 ? -5.780 18.331 28.792 1.00 54.71 28 LYS C CA 1
ATOM 636 C C . LYS B 1 28 ? -5.696 19.565 27.871 1.00 83.61 28 LYS C C 1
ATOM 637 O O . LYS B 1 28 ? -5.170 19.455 26.754 1.00 75.65 28 LYS C O 1
ATOM 643 N N . GLU B 1 29 ? -6.275 20.709 28.288 1.00 85.70 29 GLU C N 1
ATOM 644 C CA . GLU B 1 29 ? -6.178 21.934 27.490 1.00 100.08 29 GLU C CA 1
ATOM 645 C C . GLU B 1 29 ? -4.707 22.358 27.386 1.00 85.86 29 GLU C C 1
ATOM 646 O O . GLU B 1 29 ? -4.274 22.716 26.292 1.00 98.64 29 GLU C O 1
ATOM 648 N N . LEU B 1 30 ? -3.921 22.222 28.477 1.00 90.07 30 LEU C N 1
ATOM 649 C CA . LEU B 1 30 ? -2.568 22.784 28.537 1.00 92.75 30 LEU C CA 1
ATOM 650 C C . LEU B 1 30 ? -1.585 21.975 27.678 1.00 93.96 30 LEU C C 1
ATOM 651 O O . LEU B 1 30 ? -0.850 22.557 26.872 1.00 111.55 30 LEU C O 1
ATOM 656 N N . LEU B 1 31 ? -1.604 20.640 27.841 1.00 99.20 31 LEU C N 1
ATOM 657 C CA . LEU B 1 31 ? -0.797 19.699 27.059 1.00 99.87 31 LEU C CA 1
ATOM 658 C C . LEU B 1 31 ? -0.933 20.001 25.566 1.00 91.04 31 LEU C C 1
ATOM 659 O O . LEU B 1 31 ? 0.091 20.160 24.912 1.00 65.73 31 LEU C O 1
ATOM 664 N N . HIS B 1 32 ? -2.174 20.202 25.080 1.00 101.21 32 HIS C N 1
ATOM 665 C CA . HIS B 1 32 ? -2.451 20.557 23.689 1.00 108.15 32 HIS C CA 1
ATOM 666 C C . HIS B 1 32 ? -1.777 21.866 23.237 1.00 101.15 32 HIS C C 1
ATOM 667 O O . HIS B 1 32 ? -1.386 21.991 22.079 1.00 106.17 32 HIS C O 1
ATOM 674 N N . THR B 1 33 ? -1.730 22.860 24.130 1.00 105.04 33 THR C N 1
ATOM 675 C CA . THR B 1 33 ? -1.195 24.184 23.859 1.00 98.18 33 THR C CA 1
ATOM 676 C C . THR B 1 33 ? 0.337 24.153 23.761 1.00 111.22 33 THR C C 1
ATOM 677 O O . THR B 1 33 ? 0.933 24.875 22.949 1.00 82.66 33 THR C O 1
ATOM 681 N N . ARG B 1 34 ? 0.994 23.388 24.646 1.00 112.58 34 ARG C N 1
ATOM 682 C CA . ARG B 1 34 ? 2.443 23.223 24.581 1.00 109.67 34 ARG C CA 1
ATOM 683 C C . ARG B 1 34 ? 2.832 22.414 23.333 1.00 105.44 34 ARG C C 1
ATOM 684 O O . ARG B 1 34 ? 3.807 22.763 22.658 1.00 100.37 34 ARG C O 1
ATOM 692 N N . LEU B 1 35 ? 2.046 21.365 23.016 1.00 82.14 35 LEU C N 1
ATOM 693 C CA . LEU B 1 35 ? 2.363 20.417 21.952 1.00 76.74 35 LEU C CA 1
ATOM 694 C C . LEU B 1 35 ? 2.212 21.051 20.564 1.00 90.62 35 LEU C C 1
ATOM 695 O O . LEU B 1 35 ? 2.914 20.642 19.626 1.00 78.22 35 LEU C O 1
ATOM 700 N N . VAL B 1 36 ? 1.270 22.016 20.429 1.00 101.03 36 VAL C N 1
ATOM 701 C CA . VAL B 1 36 ? 1.198 22.881 19.252 1.00 109.49 36 VAL C CA 1
ATOM 702 C C . VAL B 1 36 ? 2.476 23.728 19.164 1.00 89.67 36 VAL C C 1
ATOM 703 O O . VAL B 1 36 ? 3.261 23.502 18.241 1.00 85.21 36 VAL C O 1
ATOM 707 N N . GLU B 1 37 ? 2.751 24.551 20.191 1.00 89.61 37 GLU C N 1
ATOM 708 C CA . GLU B 1 37 ? 3.877 25.479 20.213 1.00 96.14 37 GLU C CA 1
ATOM 709 C C . GLU B 1 37 ? 5.182 24.798 19.810 1.00 113.15 37 GLU C C 1
ATOM 710 O O . GLU B 1 37 ? 5.776 25.190 18.812 1.00 125.18 37 GLU C O 1
ATOM 716 N N . CYS B 1 38 ? 5.509 23.675 20.479 1.00 121.06 38 CYS C N 1
ATOM 717 C CA . CYS B 1 38 ? 6.869 23.156 20.539 1.00 92.13 38 CYS C CA 1
ATOM 718 C C . CYS B 1 38 ? 7.339 22.383 19.299 1.00 86.21 38 CYS C C 1
ATOM 719 O O . CYS B 1 38 ? 8.419 21.760 19.371 1.00 72.67 38 CYS C O 1
ATOM 722 N N . GLY B 1 39 ? 6.547 22.351 18.212 1.00 82.26 39 GLY C N 1
ATOM 723 C CA . GLY B 1 39 ? 6.824 21.537 17.033 1.00 84.45 39 GLY C CA 1
ATOM 724 C C . GLY B 1 39 ? 6.133 20.166 17.051 1.00 85.66 39 GLY C C 1
ATOM 725 O O . GLY B 1 39 ? 6.009 19.598 15.964 1.00 74.57 39 GLY C O 1
ATOM 726 N N . TRP B 1 40 ? 5.694 19.639 18.223 1.00 70.58 40 TRP C N 1
ATOM 727 C CA . TRP B 1 40 ? 5.189 18.263 18.340 1.00 95.67 40 TRP C CA 1
ATOM 728 C C . TRP B 1 40 ? 4.016 18.011 17.389 1.00 78.43 40 TRP C C 1
ATOM 729 O O . TRP B 1 40 ? 4.062 17.055 16.624 1.00 91.34 40 TRP C O 1
ATOM 740 N N . HIS B 1 41 ? 3.077 18.956 17.296 1.00 94.30 41 HIS C N 1
ATOM 741 C CA . HIS B 1 41 ? 1.956 18.816 16.361 1.00 95.25 41 HIS C CA 1
ATOM 742 C C . HIS B 1 41 ? 2.401 18.654 14.902 1.00 101.14 41 HIS C C 1
ATOM 743 O O . HIS B 1 41 ? 1.897 17.743 14.236 1.00 87.01 41 HIS C O 1
ATOM 750 N N . LYS B 1 42 ? 3.362 19.480 14.439 1.00 98.95 42 LYS C N 1
ATOM 751 C CA . LYS B 1 42 ? 3.895 19.418 13.063 1.00 72.60 42 LYS C CA 1
ATOM 752 C C . LYS B 1 42 ? 4.563 18.083 12.742 1.00 76.96 42 LYS C C 1
ATOM 753 O O . LYS B 1 42 ? 4.317 17.509 11.678 1.00 115.96 42 LYS C O 1
ATOM 755 N N . ASP B 1 43 ? 5.377 17.585 13.671 1.00 75.26 43 ASP C N 1
ATOM 756 C CA . ASP B 1 43 ? 6.165 16.387 13.454 1.00 67.72 43 ASP C CA 1
ATOM 757 C C . ASP B 1 43 ? 5.309 15.124 13.434 1.00 78.35 43 ASP C C 1
ATOM 758 O O . ASP B 1 43 ? 5.534 14.245 12.592 1.00 93.11 43 ASP C O 1
ATOM 763 N N . ILE B 1 44 ? 4.317 15.055 14.334 1.00 76.53 44 ILE C N 1
ATOM 764 C CA . ILE B 1 44 ? 3.380 13.943 14.344 1.00 86.72 44 ILE C CA 1
ATOM 765 C C . ILE B 1 44 ? 2.620 13.837 13.007 1.00 71.22 44 ILE C C 1
ATOM 766 O O . ILE B 1 44 ? 2.572 12.729 12.455 1.00 83.97 44 ILE C O 1
ATOM 771 N N . LYS B 1 45 ? 2.170 14.973 12.434 1.00 82.26 45 LYS C N 1
ATOM 772 C CA . LYS B 1 45 ? 1.461 14.979 11.148 1.00 79.36 45 LYS C CA 1
ATOM 773 C C . LYS B 1 45 ? 2.364 14.599 9.974 1.00 76.74 45 LYS C C 1
ATOM 774 O O . LYS B 1 45 ? 1.907 13.843 9.105 1.00 75.40 45 LYS C O 1
ATOM 776 N N . GLU B 1 46 ? 3.630 15.066 9.967 1.00 67.23 46 GLU C N 1
ATOM 777 C CA . GLU B 1 46 ? 4.645 14.550 9.042 1.00 80.04 46 GLU C CA 1
ATOM 778 C C . GLU B 1 46 ? 4.684 13.015 9.062 1.00 90.84 46 GLU C C 1
ATOM 779 O O . GLU B 1 46 ? 4.533 12.384 8.016 1.00 71.93 46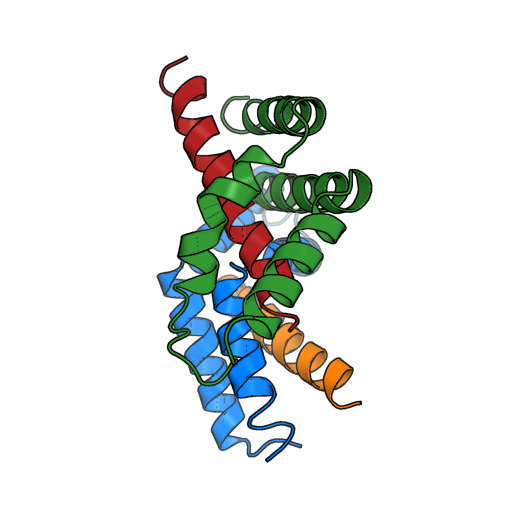 GLU C O 1
ATOM 785 N N . MET B 1 47 ? 4.811 12.441 10.272 1.00 93.53 47 MET C N 1
ATOM 786 C CA . MET B 1 47 ? 5.049 11.013 10.466 1.00 85.57 47 MET C CA 1
ATOM 787 C C . MET B 1 47 ? 3.894 10.228 9.836 1.00 72.35 47 MET C C 1
ATOM 788 O O . MET B 1 47 ? 4.123 9.464 8.878 1.00 73.70 47 MET C O 1
ATOM 793 N N . ILE B 1 48 ? 2.662 10.581 10.255 1.00 53.47 48 ILE C N 1
ATOM 794 C CA . ILE B 1 48 ? 1.437 9.903 9.821 1.00 61.06 48 ILE C CA 1
ATOM 795 C C . ILE B 1 48 ? 1.301 10.043 8.300 1.00 80.60 48 ILE C C 1
ATOM 796 O O . ILE B 1 48 ? 1.164 9.029 7.606 1.00 96.68 48 ILE C O 1
ATOM 801 N N . ARG B 1 49 ? 1.320 11.292 7.799 1.00 78.55 49 ARG C N 1
ATOM 802 C CA . ARG B 1 49 ? 1.206 11.534 6.360 1.00 91.23 49 ARG C CA 1
ATOM 803 C C . ARG B 1 49 ? 2.256 10.732 5.584 1.00 75.33 49 ARG C C 1
ATOM 804 O O . ARG B 1 49 ? 1.903 10.138 4.570 1.00 108.42 49 ARG C O 1
ATOM 812 N N . ASN B 1 50 ? 3.506 10.674 6.086 1.00 82.16 50 ASN C N 1
ATOM 813 C CA . ASN B 1 50 ? 4.584 9.975 5.395 1.00 80.89 50 ASN C CA 1
ATOM 814 C C . ASN B 1 50 ? 4.411 8.453 5.471 1.00 90.98 50 ASN C C 1
ATOM 815 O O . ASN B 1 50 ? 4.640 7.810 4.459 1.00 105.13 50 ASN C O 1
ATOM 820 N N . ILE B 1 51 ? 3.965 7.900 6.618 1.00 101.13 51 ILE C N 1
ATOM 821 C CA . ILE B 1 51 ? 3.578 6.496 6.754 1.00 92.88 51 ILE C CA 1
ATOM 822 C C . ILE B 1 51 ? 2.516 6.126 5.707 1.00 111.96 51 ILE C C 1
ATOM 823 O O . ILE B 1 51 ? 2.724 5.161 4.986 1.00 126.83 51 ILE C O 1
ATOM 828 N N . ILE B 1 52 ? 1.389 6.862 5.642 1.00 109.88 52 ILE C N 1
ATOM 829 C CA . ILE B 1 52 ? 0.270 6.546 4.744 1.00 93.59 52 ILE C CA 1
ATOM 830 C C . ILE B 1 52 ? 0.736 6.585 3.290 1.00 92.77 52 ILE C C 1
ATOM 831 O O . ILE B 1 52 ? 0.402 5.676 2.532 1.00 74.37 52 ILE C O 1
ATOM 836 N N . MET B 1 53 ? 1.528 7.608 2.918 1.00 80.14 53 MET C N 1
ATOM 837 C CA . MET B 1 53 ? 2.006 7.742 1.547 1.00 90.16 53 MET C CA 1
ATOM 838 C C . MET B 1 53 ? 2.825 6.519 1.105 1.00 110.10 53 MET C C 1
ATOM 839 O O . MET B 1 53 ? 2.686 6.099 -0.040 1.00 122.65 53 MET C O 1
ATOM 844 N N . GLU B 1 54 ? 3.651 5.953 2.002 1.00 118.66 54 GLU C N 1
ATOM 845 C CA . GLU B 1 54 ? 4.415 4.738 1.729 1.00 121.36 54 GLU C CA 1
ATOM 846 C C . GLU B 1 54 ? 3.612 3.450 1.935 1.00 110.69 54 GLU C C 1
ATOM 847 O O . GLU B 1 54 ? 4.157 2.420 1.628 1.00 103.36 54 GLU C O 1
ATOM 853 N N . ARG B 1 55 ? 2.409 3.467 2.538 1.00 133.03 55 ARG C N 1
ATOM 854 C CA . ARG B 1 55 ? 1.592 2.283 2.817 1.00 151.72 55 ARG C CA 1
ATOM 855 C C . ARG B 1 55 ? 0.103 2.629 2.626 1.00 161.03 55 ARG C C 1
ATOM 856 O O . ARG B 1 55 ? -0.531 3.198 3.523 1.00 188.82 55 ARG C O 1
ATOM 858 N N . GLY B 1 56 ? -0.473 2.213 1.479 1.00 150.19 56 GLY C N 1
ATOM 859 C CA . GLY B 1 56 ? -1.745 2.688 0.943 1.00 146.97 56 GLY C CA 1
ATOM 860 C C . GLY B 1 56 ? -2.888 2.564 1.955 1.00 143.45 56 GLY C C 1
ATOM 861 O O . GLY B 1 56 ? -2.896 1.629 2.763 1.00 140.31 56 GLY C O 1
ATOM 862 N N . VAL B 1 57 ? -3.778 3.569 1.954 1.00 131.95 57 VAL C N 1
ATOM 863 C CA . VAL B 1 57 ? -4.863 3.738 2.924 1.00 139.44 57 VAL C CA 1
ATOM 864 C C . VAL B 1 57 ? -5.641 2.426 3.089 1.00 145.70 57 VAL C C 1
ATOM 865 O O . VAL B 1 57 ? -5.711 1.901 4.199 1.00 150.96 57 VAL C O 1
ATOM 869 N N . ASP B 1 58 ? -6.144 1.893 1.964 1.00 178.95 58 ASP C N 1
ATOM 870 C CA . ASP B 1 58 ? -6.893 0.639 1.904 1.00 186.70 58 ASP C CA 1
ATOM 871 C C . ASP B 1 58 ? -6.202 -0.514 2.650 1.00 188.71 58 ASP C C 1
ATOM 872 O O . ASP B 1 58 ? -6.898 -1.221 3.377 1.00 196.65 58 ASP C O 1
ATOM 877 N N . ASN B 1 59 ? -4.848 -0.607 2.571 1.00 181.20 59 ASN C N 1
ATOM 878 C CA . ASN B 1 59 ? -4.052 -1.646 3.231 1.00 167.61 59 ASN C CA 1
ATOM 879 C C . ASN B 1 59 ? -4.417 -1.671 4.716 1.00 162.06 59 ASN C C 1
ATOM 880 O O . ASN B 1 59 ? -4.667 -0.607 5.273 1.00 155.09 59 ASN C O 1
ATOM 885 N N . ILE B 1 60 ? -4.438 -2.876 5.312 1.00 162.94 60 ILE C N 1
ATOM 886 C CA . ILE B 1 60 ? -4.725 -3.126 6.729 1.00 164.37 60 ILE C CA 1
ATOM 887 C C . ILE B 1 60 ? -4.346 -1.911 7.601 1.00 166.63 60 ILE C C 1
ATOM 888 O O . ILE B 1 60 ? -3.180 -1.487 7.628 1.00 164.22 60 ILE C O 1
ATOM 890 N N . ASN B 1 61 ? -5.387 -1.248 8.144 1.00 162.94 61 ASN C N 1
ATOM 891 C CA . ASN B 1 61 ? -5.289 -0.004 8.906 1.00 157.52 61 ASN C CA 1
ATOM 892 C C . ASN B 1 61 ? -6.318 -0.044 10.048 1.00 162.78 61 ASN C C 1
ATOM 893 O O . ASN B 1 61 ? -6.963 0.967 10.329 1.00 163.66 61 ASN C O 1
ATOM 898 N N . ARG B 1 62 ? -6.423 -1.201 10.736 1.00 155.73 62 ARG C N 1
ATOM 899 C CA . ARG B 1 62 ? -7.355 -1.406 11.836 1.00 161.88 62 ARG C CA 1
ATOM 900 C C . ARG B 1 62 ? -6.672 -0.868 13.095 1.00 167.13 62 ARG C C 1
ATOM 901 O O . ARG B 1 62 ? -6.156 -1.656 13.884 1.00 198.88 62 ARG C O 1
ATOM 905 N N . ASP B 1 63 ? -6.550 0.478 13.206 1.00 158.45 63 ASP C N 1
ATOM 906 C CA . ASP B 1 63 ? -5.576 1.235 14.007 1.00 139.70 63 ASP C CA 1
ATOM 907 C C . ASP B 1 63 ? -4.436 0.398 14.609 1.00 130.90 63 ASP C C 1
ATOM 908 O O . ASP B 1 63 ? -4.235 0.371 15.822 1.00 107.63 63 ASP C O 1
ATOM 913 N N . GLN B 1 64 ? -3.695 -0.294 13.724 1.00 107.19 64 GLN C N 1
ATOM 914 C CA . GLN B 1 64 ? -2.285 -0.571 13.936 1.00 99.64 64 GLN C CA 1
ATOM 915 C C . GLN B 1 64 ? -1.534 0.756 13.859 1.00 113.78 64 GLN C C 1
ATOM 916 O O . GLN B 1 64 ? -0.460 0.825 14.450 1.00 124.07 64 GLN C O 1
ATOM 922 N N . LEU B 1 65 ? -2.030 1.698 13.011 1.00 116.31 65 LEU C N 1
ATOM 923 C CA . LEU B 1 65 ? -1.437 3.008 12.778 1.00 130.96 65 LEU C CA 1
ATOM 924 C C . LEU B 1 65 ? -1.232 3.746 14.105 1.00 146.48 65 LEU C C 1
ATOM 925 O O . LEU B 1 65 ? -0.096 4.127 14.357 1.00 186.23 65 LEU C O 1
ATOM 927 N N . ALA B 1 66 ? -2.279 3.872 14.947 1.00 143.35 66 ALA C N 1
ATOM 928 C CA . ALA B 1 66 ? -2.175 4.544 16.249 1.00 128.49 66 ALA C CA 1
ATOM 929 C C . ALA B 1 66 ? -1.328 3.765 17.275 1.00 117.42 66 ALA C C 1
ATOM 930 O O . ALA B 1 66 ? -0.693 4.387 18.127 1.00 123.98 66 ALA C O 1
ATOM 932 N N . ALA B 1 67 ? -1.365 2.415 17.220 1.00 75.96 67 ALA C N 1
ATOM 933 C CA . ALA B 1 67 ? -0.537 1.526 18.030 1.00 101.13 67 ALA C CA 1
ATOM 934 C C . ALA B 1 67 ? 0.950 1.608 17.676 1.00 90.07 67 ALA C C 1
ATOM 935 O O . ALA B 1 67 ? 1.763 1.602 18.595 1.00 106.70 67 ALA C O 1
ATOM 937 N N . GLN B 1 68 ? 1.291 1.621 16.376 1.00 104.50 68 GLN C N 1
ATOM 938 C CA . GLN B 1 68 ? 2.664 1.495 15.885 1.00 94.18 68 GLN C CA 1
ATOM 939 C C . GLN B 1 68 ? 3.522 2.699 16.263 1.00 96.33 68 GLN C C 1
ATOM 940 O O . GLN B 1 68 ? 4.709 2.514 16.565 1.00 112.06 68 GLN C O 1
ATOM 946 N N . ILE B 1 69 ? 2.913 3.895 16.187 1.00 85.32 69 ILE C N 1
ATOM 947 C CA . ILE B 1 69 ? 3.595 5.173 16.366 1.00 107.36 69 ILE C CA 1
ATOM 948 C C . ILE B 1 69 ? 3.573 5.692 17.813 1.00 101.86 69 ILE C C 1
ATOM 949 O O . ILE B 1 69 ? 4.091 6.776 18.037 1.00 84.77 69 ILE C O 1
ATOM 954 N N . VAL B 1 70 ? 2.849 5.041 18.735 1.00 91.20 70 VAL C N 1
ATOM 955 C CA . VAL B 1 70 ? 2.643 5.547 20.088 1.00 92.98 70 VAL C CA 1
ATOM 956 C C . VAL B 1 70 ? 3.972 5.607 20.840 1.00 95.14 70 VAL C C 1
ATOM 957 O O . VAL B 1 70 ? 4.170 6.592 21.528 1.00 99.36 70 VAL C O 1
ATOM 961 N N . PRO B 1 71 ? 4.887 4.610 20.770 1.00 74.06 71 PRO C N 1
ATOM 962 C CA . PRO B 1 71 ? 6.252 4.779 21.237 1.00 81.20 71 PRO C CA 1
ATOM 963 C C . PRO B 1 71 ? 6.966 6.022 20.702 1.00 83.65 71 PRO C C 1
ATOM 964 O O . PRO B 1 71 ? 7.486 6.789 21.508 1.00 67.92 71 PRO C O 1
ATOM 968 N N . GLN B 1 72 ? 6.963 6.238 19.375 1.00 83.84 72 GLN C N 1
ATOM 969 C CA . GLN B 1 72 ? 7.708 7.356 18.788 1.00 71.70 72 GLN C CA 1
ATOM 970 C C . GLN B 1 72 ? 7.171 8.707 19.289 1.00 52.97 72 GLN C C 1
ATOM 971 O O . GLN B 1 72 ? 7.974 9.537 19.728 1.00 90.36 72 GLN C O 1
ATOM 977 N N . ALA B 1 73 ? 5.842 8.853 19.393 1.00 62.86 73 ALA C N 1
ATOM 978 C CA . ALA B 1 73 ? 5.177 10.106 19.779 1.00 76.27 73 ALA C CA 1
ATOM 979 C C . ALA B 1 73 ? 5.440 10.543 21.207 1.00 62.91 73 ALA C C 1
ATOM 980 O O . ALA B 1 73 ? 5.428 11.734 21.457 1.00 53.09 73 ALA C O 1
ATOM 982 N N . ARG B 1 74 ? 5.555 9.613 22.145 1.00 80.92 74 ARG C N 1
ATOM 983 C CA . ARG B 1 74 ? 5.786 9.977 23.542 1.00 94.86 74 ARG C CA 1
ATOM 984 C C . ARG B 1 74 ? 7.216 10.470 23.776 1.00 78.52 74 ARG C C 1
ATOM 985 O O . ARG B 1 74 ? 7.455 11.354 24.608 1.00 97.04 74 ARG C O 1
ATOM 993 N N . ALA B 1 75 ? 8.142 9.832 23.054 1.00 70.82 75 ALA C N 1
ATOM 994 C CA . ALA B 1 75 ? 9.570 10.134 23.063 1.00 64.76 75 ALA C CA 1
ATOM 995 C C . ALA B 1 75 ? 9.946 11.419 22.332 1.00 57.39 75 ALA C C 1
ATOM 996 O O . ALA B 1 75 ? 10.889 12.092 22.759 1.00 100.52 75 ALA C O 1
ATOM 998 N N . LEU B 1 76 ? 9.177 11.808 21.294 1.00 72.29 76 LEU C N 1
ATOM 999 C CA . LEU B 1 76 ? 9.350 13.103 20.620 1.00 79.92 76 LEU C CA 1
ATOM 1000 C C . LEU B 1 76 ? 8.898 14.322 21.450 1.00 89.38 76 LEU C C 1
ATOM 1001 O O . LEU B 1 76 ? 8.897 15.423 20.889 1.00 71.50 76 LEU C O 1
ATOM 1006 N N . VAL B 1 77 ? 8.502 14.193 22.739 1.00 72.28 77 VAL C N 1
ATOM 1007 C CA . VAL B 1 77 ? 8.035 15.327 23.538 1.00 71.97 77 VAL C CA 1
ATOM 1008 C C . VAL B 1 77 ? 9.277 16.013 24.126 1.00 74.67 77 VAL C C 1
ATOM 1009 O O . VAL B 1 77 ? 9.848 15.402 25.016 1.00 71.91 77 VAL C O 1
ATOM 1013 N N . PRO B 1 78 ? 9.760 17.237 23.708 1.00 81.46 78 PRO C N 1
ATOM 1014 C CA . PRO B 1 78 ? 10.798 17.982 24.431 1.00 69.42 78 PRO C CA 1
ATOM 1015 C C . PRO B 1 78 ? 10.696 17.887 25.956 1.00 56.58 78 PRO C C 1
ATOM 1016 O O . PRO B 1 78 ? 9.594 17.936 26.506 1.00 66.78 78 PRO C O 1
ATOM 1020 N N . GLU B 1 79 ? 11.833 17.720 26.619 1.00 59.10 79 GLU C N 1
ATOM 1021 C CA . GLU B 1 79 ? 11.873 17.312 28.032 1.00 72.19 79 GLU C CA 1
ATOM 1022 C C . GLU B 1 79 ? 11.423 18.462 28.948 1.00 68.37 79 GLU C C 1
ATOM 1023 O O . GLU B 1 79 ? 11.022 18.222 30.088 1.00 93.45 79 GLU C O 1
ATOM 1029 N N . VAL B 1 80 ? 11.496 19.703 28.423 1.00 69.15 80 VAL C N 1
ATOM 1030 C CA . VAL B 1 80 ? 10.994 20.926 29.035 1.00 84.91 80 VAL C CA 1
ATOM 1031 C C . VAL B 1 80 ? 9.465 20.925 29.118 1.00 85.31 80 VAL C C 1
ATOM 1032 O O . VAL B 1 80 ? 8.932 21.390 30.112 1.00 77.81 80 VAL C O 1
ATOM 1036 N N . VAL B 1 81 ? 8.781 20.484 28.046 1.00 82.24 81 VAL C N 1
ATOM 1037 C CA . VAL B 1 81 ? 7.338 20.343 28.007 1.00 95.01 81 VAL C CA 1
ATOM 1038 C C . VAL B 1 81 ? 6.962 19.292 29.037 1.00 83.70 81 VAL C C 1
ATOM 1039 O O . VAL B 1 81 ? 6.233 19.612 29.963 1.00 84.28 81 VAL C O 1
ATOM 1043 N N . LYS B 1 82 ? 7.573 18.103 28.912 1.00 76.26 82 LYS C N 1
ATOM 1044 C CA . LYS B 1 82 ? 7.327 16.985 29.810 1.00 75.41 82 LYS C CA 1
ATOM 1045 C C . LYS B 1 82 ? 7.408 17.424 31.267 1.00 92.55 82 LYS C C 1
ATOM 1046 O O . LYS B 1 82 ? 6.512 17.069 32.019 1.00 116.44 82 LYS C O 1
ATOM 1052 N N . ASN B 1 83 ? 8.413 18.247 31.615 1.00 103.00 83 ASN C N 1
ATOM 1053 C CA . ASN B 1 83 ? 8.618 18.676 32.992 1.00 109.96 83 ASN C CA 1
ATOM 1054 C C . ASN B 1 83 ? 7.500 19.602 33.506 1.00 95.05 83 ASN C C 1
ATOM 1055 O O . ASN B 1 83 ? 6.970 19.330 34.587 1.00 74.40 83 ASN C O 1
ATOM 1060 N N . GLU B 1 84 ? 7.110 20.663 32.764 1.00 102.64 84 GLU C N 1
ATOM 1061 C CA . GLU B 1 84 ? 6.002 21.563 33.137 1.00 94.87 84 GLU C CA 1
ATOM 1062 C C . GLU B 1 84 ? 4.694 20.808 33.430 1.00 91.73 84 GLU C C 1
ATOM 1063 O O . GLU B 1 84 ? 3.932 21.192 34.315 1.00 99.76 84 GLU C O 1
ATOM 1069 N N . MET B 1 85 ? 4.441 19.754 32.632 1.00 105.74 85 MET C N 1
ATOM 1070 C CA . MET B 1 85 ? 3.260 18.900 32.706 1.00 97.20 85 MET C CA 1
ATOM 1071 C C . MET B 1 85 ? 3.260 17.989 33.921 1.00 96.48 85 MET C C 1
ATOM 1072 O O . MET B 1 85 ? 2.255 17.954 34.627 1.00 101.38 85 MET C O 1
ATOM 1077 N N . MET B 1 86 ? 4.369 17.257 34.133 1.00 96.30 86 MET C N 1
ATOM 1078 C CA . MET B 1 86 ? 4.615 16.546 35.384 1.00 88.12 86 MET C CA 1
ATOM 1079 C C . MET B 1 86 ? 4.573 17.496 36.597 1.00 88.61 86 MET C C 1
ATOM 1080 O O . MET B 1 86 ? 4.264 16.998 37.664 1.00 73.04 86 MET C O 1
ATOM 1085 N N . LEU B 1 87 ? 4.832 18.828 36.444 1.00 95.53 87 LEU C N 1
ATOM 1086 C CA . LEU B 1 87 ? 4.565 19.835 37.478 1.00 83.14 87 LEU C CA 1
ATOM 1087 C C . LEU B 1 87 ? 3.075 19.854 37.845 1.00 88.12 87 LEU C C 1
ATOM 1088 O O . LEU B 1 87 ? 2.731 19.465 38.984 1.00 76.27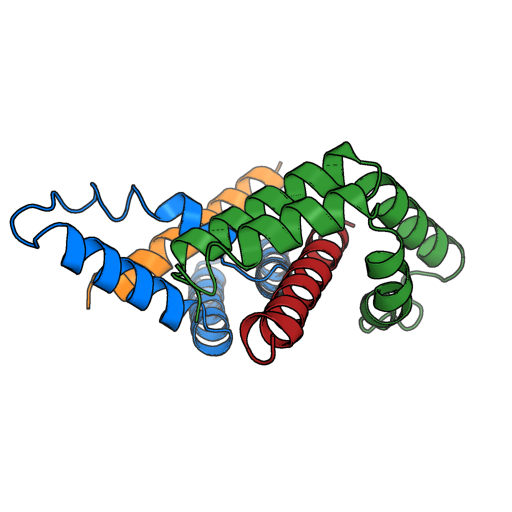 87 LEU C O 1
ATOM 1093 N N . ARG B 1 88 ? 2.215 20.290 36.899 1.00 82.39 88 ARG C N 1
ATOM 1094 C CA . ARG B 1 88 ? 0.799 20.527 37.200 1.00 99.25 88 ARG C CA 1
ATOM 1095 C C . ARG B 1 88 ? 0.051 19.228 37.542 1.00 104.37 88 ARG C C 1
ATOM 1096 O O . ARG B 1 88 ? -0.785 19.278 38.463 1.00 108.08 88 ARG C O 1
ATOM 1104 N N . VAL B 1 89 ? 0.436 18.089 36.909 1.00 88.12 89 VAL C N 1
ATOM 1105 C CA . VAL B 1 89 ? -0.163 16.770 37.170 1.00 79.50 89 VAL C CA 1
ATOM 1106 C C . VAL B 1 89 ? -0.114 16.360 38.653 1.00 85.86 89 VAL C C 1
ATOM 1107 O O . VAL B 1 89 ? -1.028 15.651 39.115 1.00 79.43 89 VAL C O 1
ATOM 1111 N N . HIS B 1 90 ? 1.007 16.693 39.328 1.00 99.13 90 HIS C N 1
ATOM 1112 C CA . HIS B 1 90 ? 1.194 16.498 40.766 1.00 94.06 90 HIS C CA 1
ATOM 1113 C C . HIS B 1 90 ? 0.303 17.478 41.531 1.00 90.88 90 HIS C C 1
ATOM 1114 O O . HIS B 1 90 ? -0.489 17.035 42.364 1.00 116.90 90 HIS C O 1
ATOM 1121 N N . ALA B 1 91 ? 0.346 18.775 41.165 1.00 94.12 91 ALA C N 1
ATOM 1122 C CA . ALA B 1 91 ? -0.451 19.837 41.781 1.00 101.68 91 ALA C CA 1
ATOM 1123 C C . ALA B 1 91 ? -1.936 19.734 41.409 1.00 101.93 91 ALA C C 1
ATOM 1124 O O . ALA B 1 91 ? -2.524 20.641 40.817 1.00 141.62 91 ALA C O 1
ATOM 1126 N N . ALA B 1 92 ? -2.555 18.625 41.820 1.00 106.28 92 ALA C N 1
ATOM 1127 C CA . ALA B 1 92 ? -3.732 18.047 41.180 1.00 111.01 92 ALA C CA 1
ATOM 1128 C C . ALA B 1 92 ? -3.977 16.665 41.773 1.00 99.65 92 ALA C C 1
ATOM 1129 O O . ALA B 1 92 ? -5.017 16.476 42.405 1.00 95.27 92 ALA C O 1
ATOM 1131 N N . LEU B 1 93 ? -2.991 15.746 41.592 1.00 84.94 93 LEU C N 1
ATOM 1132 C CA . LEU B 1 93 ? -3.065 14.399 42.161 1.00 96.99 93 LEU C CA 1
ATOM 1133 C C . LEU B 1 93 ? -3.110 14.497 43.692 1.00 121.06 93 LEU C C 1
ATOM 1134 O O . LEU B 1 93 ? -3.988 13.905 44.326 1.00 129.59 93 LEU C O 1
ATOM 1139 N N . ASP B 1 94 ? -2.135 15.242 44.246 1.00 147.24 94 ASP C N 1
ATOM 1140 C CA . ASP B 1 94 ? -2.158 15.726 45.620 1.00 158.83 94 ASP C CA 1
ATOM 1141 C C . ASP B 1 94 ? -2.261 17.254 45.615 1.00 154.99 94 ASP C C 1
ATOM 1142 O O . ASP B 1 94 ? -1.881 17.924 44.647 1.00 161.00 94 ASP C O 1
ATOM 1144 N N . LYS B 1 95 ? -2.848 17.773 46.707 1.00 136.24 95 LYS C N 1
ATOM 1145 C CA . LYS B 1 95 ? -3.031 19.200 46.954 1.00 123.94 95 LYS C CA 1
ATOM 1146 C C . LYS B 1 95 ? -3.515 19.390 48.408 1.00 104.50 95 LYS C C 1
ATOM 1147 O O . LYS B 1 95 ? -2.698 19.848 49.225 1.00 104.44 95 LYS C O 1
ATOM 1153 N N . SER C 2 3 ? -18.942 22.939 4.204 1.00 107.02 3 SER B N 1
ATOM 1154 C CA . SER C 2 3 ? -20.139 23.754 4.556 1.00 103.94 3 SER B CA 1
ATOM 1155 C C . SER C 2 3 ? -20.981 23.041 5.620 1.00 115.91 3 SER B C 1
ATOM 1156 O O . SER C 2 3 ? -21.290 23.629 6.657 1.00 129.59 3 SER B O 1
ATOM 1159 N N . LEU C 2 4 ? -21.307 21.762 5.364 1.00 121.73 4 LEU B N 1
ATOM 1160 C CA . LEU C 2 4 ? -21.816 20.827 6.375 1.00 124.22 4 LEU B CA 1
ATOM 1161 C C . LEU C 2 4 ? -20.875 20.688 7.586 1.00 137.36 4 LEU B C 1
ATOM 1162 O O . LEU C 2 4 ? -21.377 20.333 8.645 1.00 150.13 4 LEU B O 1
ATOM 1164 N N . ASP C 2 5 ? -19.546 20.916 7.424 1.00 130.29 5 ASP B N 1
ATOM 1165 C CA . ASP C 2 5 ? -18.535 20.935 8.491 1.00 119.18 5 ASP B CA 1
ATOM 1166 C C . ASP C 2 5 ? -19.021 21.656 9.759 1.00 132.66 5 ASP B C 1
ATOM 1167 O O . ASP C 2 5 ? -19.307 20.963 10.746 1.00 178.26 5 ASP B O 1
ATOM 1169 N N . GLU C 2 6 ? -19.322 22.972 9.640 1.00 115.61 6 GLU B N 1
ATOM 1170 C CA . GLU C 2 6 ? -19.895 23.793 10.718 1.00 117.80 6 GLU B CA 1
ATOM 1171 C C . GLU C 2 6 ? -21.219 23.234 11.285 1.00 124.24 6 GLU B C 1
ATOM 1172 O O . GLU C 2 6 ? -21.512 23.417 12.480 1.00 91.56 6 GLU B O 1
ATOM 1174 N N . ALA C 2 7 ? -22.013 22.606 10.388 1.00 133.28 7 ALA B N 1
ATOM 1175 C CA . ALA C 2 7 ? -23.313 22.015 10.678 1.00 126.00 7 ALA B CA 1
ATOM 1176 C C . ALA C 2 7 ? -23.203 20.692 11.435 1.00 114.68 7 ALA B C 1
ATOM 1177 O O . ALA C 2 7 ? -24.036 20.463 12.298 1.00 87.13 7 ALA B O 1
ATOM 1179 N N . ALA C 2 8 ? -22.241 19.816 11.086 1.00 127.10 8 ALA B N 1
ATOM 1180 C CA . ALA C 2 8 ? -21.887 18.626 11.875 1.00 123.80 8 ALA B CA 1
ATOM 1181 C C . ALA C 2 8 ? -21.430 18.951 13.298 1.00 101.87 8 ALA B C 1
ATOM 1182 O O . ALA C 2 8 ? -21.651 18.149 14.219 1.00 114.43 8 ALA B O 1
ATOM 1184 N N . ASN C 2 9 ? -20.781 20.108 13.445 1.00 100.93 9 ASN B N 1
ATOM 1185 C CA . ASN C 2 9 ? -20.263 20.574 14.717 1.00 98.27 9 ASN B CA 1
ATOM 1186 C C . ASN C 2 9 ? -21.421 21.101 15.569 1.00 110.83 9 ASN B C 1
ATOM 1187 O O . ASN C 2 9 ? -21.322 20.974 16.779 1.00 109.29 9 ASN B O 1
ATOM 1192 N N . TYR C 2 10 ? -22.467 21.709 14.962 1.00 104.13 10 TYR B N 1
ATOM 1193 C CA . TYR C 2 10 ? -23.663 22.142 15.679 1.00 96.67 10 TYR B CA 1
ATOM 1194 C C . TYR C 2 10 ? -24.491 20.968 16.199 1.00 99.69 10 TYR B C 1
ATOM 1195 O O . TYR C 2 10 ? -24.996 21.074 17.310 1.00 91.21 10 TYR B O 1
ATOM 1204 N N . LEU C 2 11 ? -24.648 19.891 15.404 1.00 73.63 11 LEU B N 1
ATOM 1205 C CA . LEU C 2 11 ? -25.352 18.671 15.812 1.00 90.56 11 LEU B CA 1
ATOM 1206 C C . LEU C 2 11 ? -24.726 18.066 17.078 1.00 98.95 11 LEU B C 1
ATOM 1207 O O . LEU C 2 11 ? -25.367 18.077 18.148 1.00 84.99 11 LEU B O 1
ATOM 1212 N N . TYR C 2 12 ? -23.441 17.657 16.939 1.00 102.60 12 TYR B N 1
ATOM 1213 C CA . TYR C 2 12 ? -22.626 17.038 17.987 1.00 92.52 12 TYR B CA 1
ATOM 1214 C C . TYR C 2 12 ? -22.648 17.903 19.254 1.00 77.99 12 TYR B C 1
ATOM 1215 O O . TYR C 2 12 ? -22.959 17.424 20.338 1.00 81.67 12 TYR B O 1
ATOM 1224 N N . GLN C 2 13 ? -22.372 19.203 19.108 1.00 77.76 13 GLN B N 1
ATOM 1225 C CA . GLN C 2 13 ? -22.356 20.115 20.244 1.00 61.16 13 GLN B CA 1
ATOM 1226 C C . GLN C 2 13 ? -23.742 20.234 20.889 1.00 59.96 13 GLN B C 1
ATOM 1227 O O . GLN C 2 13 ? -23.786 20.396 22.093 1.00 70.89 13 GLN B O 1
ATOM 1233 N N . SER C 2 14 ? -24.851 20.107 20.131 1.00 66.70 14 SER B N 1
ATOM 1234 C CA . SER C 2 14 ? -26.214 20.251 20.651 1.00 54.92 14 SER B CA 1
ATOM 1235 C C . SER C 2 14 ? -26.648 18.993 21.391 1.00 75.88 14 SER B C 1
ATOM 1236 O O . SER C 2 14 ? -27.136 19.121 22.517 1.00 87.23 14 SER B O 1
ATOM 1239 N N . LEU C 2 15 ? -26.443 17.807 20.771 1.00 63.78 15 LEU B N 1
ATOM 1240 C CA . LEU C 2 15 ? -26.633 16.496 21.413 1.00 79.46 15 LEU B CA 1
ATOM 1241 C C . LEU C 2 15 ? -25.810 16.324 22.710 1.00 77.50 15 LEU B C 1
ATOM 1242 O O . LEU C 2 15 ? -26.318 15.744 23.670 1.00 86.60 15 LEU B O 1
ATOM 1247 N N . LEU C 2 16 ? -24.598 16.907 22.772 1.00 73.16 16 LEU B N 1
ATOM 1248 C CA . LEU C 2 16 ? -23.714 16.842 23.937 1.00 40.33 16 LEU B CA 1
ATOM 1249 C C . LEU C 2 16 ? -24.165 17.776 25.047 1.00 61.95 16 LEU B C 1
ATOM 1250 O O . LEU C 2 16 ? -24.184 17.366 26.200 1.00 86.52 16 LEU B O 1
ATOM 1255 N N . ASP C 2 17 ? -24.449 19.042 24.736 1.00 56.68 17 ASP B N 1
ATOM 1256 C CA . ASP C 2 17 ? -25.074 19.936 25.714 1.00 64.74 17 ASP B CA 1
ATOM 1257 C C . ASP C 2 17 ? -26.404 19.337 26.238 1.00 55.44 17 ASP B C 1
ATOM 1258 O O . ASP C 2 17 ? -26.729 19.538 27.408 1.00 69.11 17 ASP B O 1
ATOM 1263 N N . ASP C 2 18 ? -27.199 18.637 25.392 1.00 71.19 18 ASP B N 1
ATOM 1264 C CA . ASP C 2 18 ? -28.414 17.926 25.820 1.00 66.18 18 ASP B CA 1
ATOM 1265 C C . ASP C 2 18 ? -28.102 16.710 26.704 1.00 93.21 18 ASP B C 1
ATOM 1266 O O . ASP C 2 18 ? -28.987 16.284 27.426 1.00 110.54 18 ASP B O 1
ATOM 1271 N N . ALA C 2 19 ? -26.912 16.082 26.607 1.00 85.90 19 ALA B N 1
ATOM 1272 C CA . ALA C 2 19 ? -26.534 14.968 27.489 1.00 75.12 19 ALA B CA 1
ATOM 1273 C C . ALA C 2 19 ? -26.170 15.421 28.894 1.00 82.83 19 ALA B C 1
ATOM 1274 O O . ALA C 2 19 ? -26.330 14.631 29.814 1.00 89.32 19 ALA B O 1
ATOM 1276 N N . VAL C 2 20 ? -25.595 16.627 29.007 1.00 78.04 20 VAL B N 1
ATOM 1277 C CA . VAL C 2 20 ? -25.275 17.256 30.281 1.00 73.96 20 VAL B CA 1
ATOM 1278 C C . VAL C 2 20 ? -26.550 17.547 31.077 1.00 75.44 20 VAL B C 1
ATOM 1279 O O . VAL C 2 20 ? -26.537 17.381 32.292 1.00 98.51 20 VAL B O 1
ATOM 1283 N N . VAL C 2 21 ? -27.593 18.075 30.415 1.00 82.80 21 VAL B N 1
ATOM 1284 C CA . VAL C 2 21 ? -28.893 18.330 31.032 1.00 95.52 21 VAL B CA 1
ATOM 1285 C C . VAL C 2 21 ? -29.494 16.989 31.503 1.00 112.51 21 VAL B C 1
ATOM 1286 O O . VAL C 2 21 ? -29.959 16.930 32.638 1.00 116.28 21 VAL B O 1
ATOM 1290 N N . GLY C 2 22 ? -29.422 15.922 30.661 1.00 114.64 22 GLY B N 1
ATOM 1291 C CA . GLY C 2 22 ? -29.791 14.537 30.968 1.00 112.39 22 GLY B CA 1
ATOM 1292 C C . GLY C 2 22 ? -29.479 14.116 32.404 1.00 125.70 22 GLY B C 1
ATOM 1293 O O . GLY C 2 22 ? -30.422 13.956 33.186 1.00 131.66 22 GLY B O 1
ATOM 1294 N N . ILE C 2 23 ? -28.162 14.060 32.727 1.00 130.63 23 ILE B N 1
ATOM 1295 C CA . ILE C 2 23 ? -27.607 14.031 34.083 1.00 111.16 23 ILE B CA 1
ATOM 1296 C C . ILE C 2 23 ? -28.355 15.040 34.955 1.00 116.32 23 ILE B C 1
ATOM 1297 O O . ILE C 2 23 ? -29.077 14.622 35.858 1.00 108.08 23 ILE B O 1
ATOM 1302 N N . PHE C 2 24 ? -28.203 16.336 34.604 1.00 136.21 24 PHE B N 1
ATOM 1303 C CA . PHE C 2 24 ? -28.552 17.499 35.422 1.00 142.56 24 PHE B CA 1
ATOM 1304 C C . PHE C 2 24 ? -29.965 17.416 36.012 1.00 162.53 24 PHE B C 1
ATOM 1305 O O . PHE C 2 24 ? -30.134 17.810 37.167 1.00 161.80 24 PHE B O 1
ATOM 1313 N N . ASN C 2 25 ? -30.950 16.897 35.236 1.00 193.84 25 ASN B N 1
ATOM 1314 C CA . ASN C 2 25 ? -32.344 16.836 35.671 1.00 199.06 25 ASN B CA 1
ATOM 1315 C C . ASN C 2 25 ? -32.422 15.962 36.932 1.00 195.44 25 ASN B C 1
ATOM 1316 O O . ASN C 2 25 ? -32.698 16.518 38.000 1.00 188.32 25 ASN B O 1
ATOM 1321 N N . GLU C 2 26 ? -31.994 14.684 36.855 1.00 185.17 26 GLU B N 1
ATOM 1322 C CA . GLU C 2 26 ? -32.032 13.776 38.007 1.00 170.13 26 GLU B CA 1
ATOM 1323 C C . GLU C 2 26 ? -30.959 14.161 39.069 1.00 144.71 26 GLU B C 1
ATOM 1324 O O . GLU C 2 26 ? -29.725 14.006 38.839 1.00 93.18 26 GLU B O 1
ATOM 1330 N N . SER D 2 1 ? 8.133 8.171 44.578 1.00 157.70 1 SER D N 1
ATOM 1331 C CA . SER D 2 1 ? 6.891 8.742 45.173 1.00 140.55 1 SER D CA 1
ATOM 1332 C C . SER D 2 1 ? 5.667 7.800 45.160 1.00 133.01 1 SER D C 1
ATOM 1333 O O . SER D 2 1 ? 4.582 8.266 45.537 1.00 135.83 1 SER D O 1
ATOM 1335 N N . GLY D 2 2 ? 5.820 6.491 44.811 1.00 120.00 2 GLY D N 1
ATOM 1336 C CA . GLY D 2 2 ? 4.727 5.522 44.758 1.00 116.79 2 GLY D CA 1
ATOM 1337 C C . GLY D 2 2 ? 3.538 6.087 43.987 1.00 107.99 2 GLY D C 1
ATOM 1338 O O . GLY D 2 2 ? 3.711 6.344 42.797 1.00 112.53 2 GLY D O 1
ATOM 1339 N N . SER D 2 3 ? 2.472 6.496 44.716 1.00 98.08 3 SER D N 1
ATOM 1340 C CA . SER D 2 3 ? 1.298 7.152 44.133 1.00 117.95 3 SER D CA 1
ATOM 1341 C C . SER D 2 3 ? 1.716 8.318 43.230 1.00 132.98 3 SER D C 1
ATOM 1342 O O . SER D 2 3 ? 1.704 8.168 42.005 1.00 129.52 3 SER D O 1
ATOM 1345 N N . LEU D 2 4 ? 2.280 9.380 43.848 1.00 142.38 4 LEU D N 1
ATOM 1346 C CA . LEU D 2 4 ? 2.663 10.612 43.150 1.00 149.65 4 LEU D CA 1
ATOM 1347 C C . LEU D 2 4 ? 3.575 10.320 41.941 1.00 159.11 4 LEU D C 1
ATOM 1348 O O . LEU D 2 4 ? 3.353 10.923 40.893 1.00 167.92 4 LEU D O 1
ATOM 1353 N N . ASP D 2 5 ? 4.443 9.281 42.010 1.00 154.75 5 ASP D N 1
ATOM 1354 C CA . ASP D 2 5 ? 5.325 8.897 40.912 1.00 135.19 5 ASP D CA 1
ATOM 1355 C C . ASP D 2 5 ? 4.518 8.155 39.839 1.00 115.91 5 ASP D C 1
ATOM 1356 O O . ASP D 2 5 ? 4.089 8.792 38.880 1.00 148.31 5 ASP D O 1
ATOM 1361 N N . GLU D 2 6 ? 4.365 6.825 39.970 1.00 108.05 6 GLU D N 1
ATOM 1362 C CA . GLU D 2 6 ? 3.851 5.961 38.901 1.00 115.76 6 GLU D CA 1
ATOM 1363 C C . GLU D 2 6 ? 2.401 6.296 38.504 1.00 136.47 6 GLU D C 1
ATOM 1364 O O . GLU D 2 6 ? 2.056 6.083 37.329 1.00 160.72 6 GLU D O 1
ATOM 1370 N N . ALA D 2 7 ? 1.582 6.865 39.427 1.00 130.43 7 ALA D N 1
ATOM 1371 C CA . ALA D 2 7 ? 0.213 7.301 39.106 1.00 128.07 7 ALA D CA 1
ATOM 1372 C C . ALA D 2 7 ? 0.165 8.549 38.213 1.00 121.25 7 ALA D C 1
ATOM 1373 O O . ALA D 2 7 ? -0.693 8.618 37.332 1.00 126.21 7 ALA D O 1
ATOM 1375 N N . ALA D 2 8 ? 1.049 9.536 38.456 1.00 117.63 8 ALA D N 1
ATOM 1376 C CA . ALA D 2 8 ? 1.273 10.646 37.520 1.00 95.98 8 ALA D CA 1
ATOM 1377 C C . ALA D 2 8 ? 1.787 10.185 36.153 1.00 97.01 8 ALA D C 1
ATOM 1378 O O . ALA D 2 8 ? 1.581 10.890 35.175 1.00 92.53 8 ALA D O 1
ATOM 1380 N N . ASN D 2 9 ? 2.530 9.073 36.117 1.00 89.00 9 ASN D N 1
ATOM 1381 C CA . ASN D 2 9 ? 3.069 8.495 34.897 1.00 85.91 9 ASN D CA 1
ATOM 1382 C C . ASN D 2 9 ? 1.943 7.853 34.068 1.00 100.07 9 ASN D C 1
ATOM 1383 O O . ASN D 2 9 ? 2.026 7.905 32.839 1.00 116.13 9 ASN D O 1
ATOM 1388 N N . TYR D 2 10 ? 0.918 7.261 34.720 1.00 93.41 10 TYR D N 1
ATOM 1389 C CA . TYR D 2 10 ? -0.263 6.720 34.056 1.00 87.51 10 TYR D CA 1
ATOM 1390 C C . TYR D 2 10 ? -1.107 7.832 33.429 1.00 92.96 10 TYR D C 1
ATOM 1391 O O . TYR D 2 10 ? -1.576 7.650 32.303 1.00 97.14 10 TYR D O 1
ATOM 1400 N N . LEU D 2 11 ? -1.330 8.930 34.182 1.00 77.55 11 LEU D N 1
ATOM 1401 C CA . LEU D 2 11 ? -2.060 10.094 33.715 1.00 68.08 11 LEU D CA 1
ATOM 1402 C C . LEU D 2 11 ? -1.464 10.670 32.430 1.00 72.50 11 LEU D C 1
ATOM 1403 O O . LEU D 2 11 ? -2.119 10.632 31.387 1.00 105.65 11 LEU D O 1
ATOM 1408 N N . TYR D 2 12 ? -0.235 11.170 32.529 1.00 56.50 12 TYR D N 1
ATOM 1409 C CA . TYR D 2 12 ? 0.547 11.759 31.431 1.00 67.80 12 TYR D CA 1
ATOM 1410 C C . TYR D 2 12 ? 0.550 10.856 30.186 1.00 64.45 12 TYR D C 1
ATOM 1411 O O . TYR D 2 12 ? 0.222 11.303 29.096 1.00 73.39 12 TYR D O 1
ATOM 1420 N N . GLN D 2 13 ? 0.862 9.566 30.344 1.00 78.15 13 GLN D N 1
ATOM 1421 C CA . GLN D 2 13 ? 0.853 8.641 29.214 1.00 81.34 13 GLN D CA 1
ATOM 1422 C C . GLN D 2 13 ? -0.560 8.496 28.602 1.00 91.59 13 GLN D C 1
ATOM 1423 O O . GLN D 2 13 ? -0.670 8.333 27.388 1.00 106.57 13 GLN D O 1
ATOM 1429 N N . SER D 2 14 ? -1.626 8.617 29.410 1.00 79.03 14 SER D N 1
ATOM 1430 C CA . SER D 2 14 ? -3.004 8.457 28.958 1.00 87.92 14 SER D CA 1
ATOM 1431 C C . SER D 2 14 ? -3.515 9.704 28.223 1.00 88.39 14 SER D C 1
ATOM 1432 O O . SER D 2 14 ? -4.062 9.580 27.117 1.00 89.94 14 SER D O 1
ATOM 1435 N N . LEU D 2 15 ? -3.312 10.894 28.827 1.00 65.09 15 LEU D N 1
ATOM 1436 C CA . LEU D 2 15 ? -3.507 12.215 28.191 1.00 79.56 15 LEU D CA 1
ATOM 1437 C C . LEU D 2 15 ? -2.748 12.371 26.860 1.00 62.55 15 LEU D C 1
ATOM 1438 O O . LEU D 2 15 ? -3.269 12.968 25.918 1.00 80.02 15 LEU D O 1
ATOM 1443 N N . LEU D 2 16 ? -1.555 11.774 26.758 1.00 60.03 16 LEU D N 1
ATOM 1444 C CA . LEU D 2 16 ? -0.715 11.882 25.571 1.00 61.24 16 LEU D CA 1
ATOM 1445 C C . LEU D 2 16 ? -1.161 10.952 24.454 1.00 53.05 16 LEU D C 1
ATOM 1446 O O . LEU D 2 16 ? -1.232 11.373 23.307 1.00 80.69 16 LEU D O 1
ATOM 1451 N N . ASP D 2 17 ? -1.489 9.700 24.773 1.00 51.79 17 ASP D N 1
ATOM 1452 C CA . ASP D 2 17 ? -2.189 8.828 23.834 1.00 64.07 17 ASP D CA 1
ATOM 1453 C C . ASP D 2 17 ? -3.528 9.435 23.342 1.00 46.04 17 ASP D C 1
ATOM 1454 O O . ASP D 2 17 ? -3.833 9.280 22.152 1.00 70.90 17 ASP D O 1
ATOM 1459 N N . ASP D 2 18 ? -4.302 10.154 24.190 1.00 67.38 18 ASP D N 1
ATOM 1460 C CA . ASP D 2 18 ? -5.529 10.890 23.763 1.00 56.39 18 ASP D CA 1
ATOM 1461 C C . ASP D 2 18 ? -5.190 12.095 22.877 1.00 64.30 18 ASP D C 1
ATOM 1462 O O . ASP D 2 18 ? -6.068 12.576 22.170 1.00 60.13 18 ASP D O 1
ATOM 1467 N N . ALA D 2 19 ? -3.970 12.662 22.951 1.00 51.29 19 ALA D N 1
ATOM 1468 C CA . ALA D 2 19 ? -3.618 13.803 22.088 1.00 48.51 19 ALA D CA 1
ATOM 1469 C C . ALA D 2 19 ? -3.266 13.359 20.683 1.00 63.02 19 ALA D C 1
ATOM 1470 O O . ALA D 2 19 ? -3.367 14.175 19.768 1.00 75.37 19 ALA D O 1
ATOM 1472 N N . VAL D 2 20 ? -2.715 12.138 20.567 1.00 54.80 20 VAL D N 1
ATOM 1473 C CA . VAL D 2 20 ? -2.343 11.533 19.295 1.00 69.63 20 VAL D CA 1
ATOM 1474 C C . VAL D 2 20 ? -3.597 11.263 18.471 1.00 76.99 20 VAL D C 1
ATOM 1475 O O . VAL D 2 20 ? -3.541 11.432 17.257 1.00 107.91 20 VAL D O 1
ATOM 1479 N N . VAL D 2 21 ? -4.669 10.770 19.115 1.00 88.06 21 VAL D N 1
ATOM 1480 C CA . VAL D 2 21 ? -5.935 10.507 18.437 1.00 78.70 21 VAL D CA 1
ATOM 1481 C C . VAL D 2 21 ? -6.521 11.859 17.952 1.00 99.85 21 VAL D C 1
ATOM 1482 O O . VAL D 2 21 ? -6.949 11.940 16.801 1.00 100.20 21 VAL D O 1
ATOM 1486 N N . GLY D 2 22 ? -6.476 12.921 18.802 1.00 118.93 22 GLY D N 1
ATOM 1487 C CA . GLY D 2 22 ? -6.791 14.318 18.469 1.00 117.96 22 GLY D CA 1
ATOM 1488 C C . GLY D 2 22 ? -6.410 14.733 17.038 1.00 121.63 22 GLY D C 1
ATOM 1489 O O . GLY D 2 22 ? -7.307 14.916 16.213 1.00 146.29 22 GLY D O 1
ATOM 1490 N N . ILE D 2 23 ? -5.086 14.781 16.761 1.00 92.23 23 ILE D N 1
ATOM 1491 C CA . ILE D 2 23 ? -4.499 14.780 15.420 1.00 81.55 23 ILE D CA 1
ATOM 1492 C C . ILE D 2 23 ? -5.201 13.762 14.526 1.00 93.52 23 ILE D C 1
ATOM 1493 O O . ILE D 2 23 ? -5.840 14.170 13.564 1.00 106.00 23 ILE D O 1
ATOM 1498 N N . PHE D 2 24 ? -5.087 12.476 14.897 1.00 81.18 24 PHE D N 1
ATOM 1499 C CA . PHE D 2 24 ? -5.449 11.313 14.076 1.00 103.30 24 PHE D CA 1
ATOM 1500 C C . PHE D 2 24 ? -6.835 11.421 13.438 1.00 109.07 24 PHE D C 1
ATOM 1501 O O . PHE D 2 24 ? -6.966 10.988 12.295 1.00 97.05 24 PHE D O 1
ATOM 1509 N N . ASN D 2 25 ? -7.833 11.983 14.162 1.00 133.62 25 ASN D N 1
ATOM 1510 C CA . ASN D 2 25 ? -9.201 12.086 13.663 1.00 135.59 25 ASN D CA 1
ATOM 1511 C C . ASN D 2 25 ? -9.187 12.931 12.379 1.00 147.87 25 ASN D C 1
ATOM 1512 O O . ASN D 2 25 ? -9.437 12.356 11.315 1.00 152.42 25 ASN D O 1
ATOM 1517 N N . GLU D 2 26 ? -8.722 14.200 12.451 1.00 147.29 26 GLU D N 1
ATOM 1518 C CA . GLU D 2 26 ? -8.662 15.082 11.282 1.00 134.85 26 GLU D CA 1
ATOM 1519 C C . GLU D 2 26 ? -7.619 14.548 10.278 1.00 118.06 26 GLU D C 1
ATOM 1520 O O . GLU D 2 26 ? -6.457 14.935 10.338 1.00 91.99 26 GLU D O 1
ATOM 1526 N N . THR D 2 27 ? -8.047 13.596 9.412 1.00 111.86 27 THR D N 1
ATOM 1527 C CA . THR D 2 27 ? -7.300 13.090 8.260 1.00 134.27 27 THR D CA 1
ATOM 1528 C C . THR D 2 27 ? -8.173 13.283 7.030 1.00 141.58 27 THR D C 1
ATOM 1529 O O . THR D 2 27 ? -9.273 12.675 7.000 1.00 130.90 27 THR D O 1
#

InterPro domains:
  IPR018783 Transcription factor, enhancer of yellow 2 [MF_03046] (9-95)
  IPR018783 Transcription factor, enhancer of yellow 2 [PF10163] (19-93)
  IPR018783 Transcription factor, enhancer of yellow 2 [PTHR12514] (20-94)
  IPR038212 Transcription factor EnY2 superfamily [G3DSA:1.10.246.140] (16-95)

Solvent-accessible surface area: 12209 Å² total; per-residue (Å²): 159,50,64,88,82,62,126,68,58,13,118,63,41,3,98,58,80,0,67,119,54,27,8,43,62,31,0,48,69,2,23,150,52,34,67,87,142,47,30,121,143,107,44,75,141,83,65,22,7,63,121,15,31,79,60,0,84,41,23,3,40,28,101,11,75,69,37,0,28,53,105,0,87,76,20,33,70,147,164,20,47,3,57,56,85,7,59,8,42,60,41,4,93,58,78,0,66,120,47,29,4,39,61,67,0,48,95,38,17,136,74,55,48,146,127,43,41,114,145,67,64,63,146,85,91,15,18,67,109,5,29,80,86,0,74,78,87,3,51,125,119,10,75,89,30,0,31,109,114,0,54,75,2,27,48,192,146,42,61,78,40,0,77,157,46,18,56,44,22,0,37,68,20,3,61,30,15,47,119,166,103,40,74,53,67,111,34,0,65,159,36,14,64,43,20,0,36,33,17,1,39,16,14,43,35,134,137

Nearest PDB structures (foldseek):
  4dhx-assembly2_F  TM=8.800E-01  e=5.272E-04  Homo sapiens
  8h2x-assembly4_E  TM=4.307E-01  e=7.707E+00  Pseudomonas phage PaP2
  8szz-assembly1_s  TM=3.059E-01  e=4.384E+00  synthetic construct
  4dhx-assembly2_F  TM=8.842E-01  e=1.502E-04  Homo sapiens
  3kjl-assembly1_A  TM=9.028E-01  e=1.226E-01  Saccharomyces cerevisiae

B-factor: mean 100.38, std 28.88, range [40.33, 199.07]

Secondary structure (DSSP, 8-state):
---HHHHHHHHHHHHHHHHHTSHHHHHHHHHHHHHHHH-TTT--TTTTTTTTHHHHHHTS-HHHHHHHHHHHHHHHB-/-HHHHHHHHHHHHHHHHHHHHHH-/---HHHHHHHHHHHHHHHHHTSHHHHHHHHHHHHHHHS-TTSS-SSHHHHHTHHHHHHTS-HHHHHHHHHHHHHHHB-/-TIIIIIHHHHHHHHHHHHHHHHHH--

Foldseek 3Di:
DFPVVLVVVLVVVLVVVCVVVCLVVVVVVVLVVVCVVQPDVNDDPVVRCVVCVVVSVVPDPVVSVVVSVVVVCVTVPD/DFDVVLVVVLVVVLVVLCVPPCLVVVVCVVLVVVCVVPPPPPDPPVPVVVVCVVVSVVPDPVVSVVVSVVVVCVGVDD/DCVVVVVCVVVVVVVVVVVVVVVD/DVCVPVVVVVVVVVVVVVVVVVVVVPD

Radius of gyration: 19.05 Å; Cα contacts (8 Å, |Δi|>4): 126; chains: 4; bounding box: 47×34×48 Å

Organism: Drosophila melanogaster (NCBI:txid7227)

Sequence (207 aa):
TLRSQDKAALKELLHTRLVECGWHKDIKEMIRNIIMERGVDNINRDQLAAQIVPQARALVPEVVKNEMMLRVHAALDKTLRSQDKAALKELLHTRLVECGWHKDIKEMIRNIIMERGVDNINRDQLAAQIVPQARALVPEVVKNEMMLRVHAALDKSLDEAANYLYQSLLDDAVVGIFNESGSLDEAANYLYQSLLDDAVVGIFNET